Protein AF-A0A5C8PFD8-F1 (afdb_monomer_lite)

pLDDT: mean 81.5, std 16.42, range [37.78, 98.19]

Sequence (177 aa):
MGSKLKPGAFDCYGSALPDEPMFILLARDPDAPTLVDIWADWRELHINRGRRPEGDRAMADEARQCANSMRAWRAANDGTWRRPVSPITEMPIGWRPIDTAPKDGTPIDVWVGGEFPHRVTDVVWRAPTDSEWWTHGGDTIDTPDPTWHDLFGPLGKHEPPTHWMPAPAPPAQTETA

Secondary structure (DSSP, 8-state):
--BTTB--SS-HHHHS-TT-------TTSTTHHHHHHHHHHHHHHHHHTTSS-GGGHHHHHHHHHHHHHHHHHHHHTTTTS-----S-SS--TT-EEGGGS--SS--EEEEE-SSS-EEEEEEEEEPPPHHHHHHS-SSSS-PPPSEEE-SSSBPPTTS-EEEEEEPPPPPP-----

Foldseek 3Di:
DADPVRGDPDHPPVVDDPPDDDDDDALQDPCRLVVLLVVLVVQVVCCVVVNDPPVCNVVSVVSNVVSVVSPVVCVVCPPPVCPPCPVPPCPPQFKAFPVPDDLPFAWKKFWWDDPDIDIAGRKGWDADDPVNQVVPDDDPDPRDDTAIAGPVGGDDPRTDTGIIGHDDDDPDDDPDD

Organism: NCBI:txid2586908

Structure (mmCIF, N/CA/C/O backbone):
data_AF-A0A5C8PFD8-F1
#
_entry.id   AF-A0A5C8PFD8-F1
#
loop_
_atom_site.group_PDB
_atom_site.id
_atom_site.type_symbol
_atom_site.label_atom_id
_atom_site.label_alt_id
_atom_site.label_comp_id
_atom_site.label_asym_id
_atom_site.label_entity_id
_atom_site.label_seq_id
_atom_site.pdbx_PDB_ins_code
_atom_site.Cartn_x
_atom_site.Cartn_y
_atom_site.Cartn_z
_atom_site.occupancy
_atom_site.B_iso_or_equiv
_atom_site.auth_seq_id
_atom_site.auth_comp_id
_atom_site.auth_asym_id
_atom_site.auth_atom_id
_atom_site.pdbx_PDB_model_num
ATOM 1 N N . MET A 1 1 ? -15.042 -14.615 14.147 1.00 58.62 1 MET A N 1
ATOM 2 C CA . MET A 1 1 ? -14.279 -13.620 13.369 1.00 58.62 1 MET A CA 1
ATOM 3 C C . MET A 1 1 ? -15.104 -13.221 12.160 1.00 58.62 1 MET A C 1
ATOM 5 O O . MET A 1 1 ? -15.439 -14.087 11.352 1.00 58.62 1 MET A O 1
ATOM 9 N N . GLY A 1 2 ? -15.507 -11.952 12.110 1.00 63.16 2 GLY A N 1
ATOM 10 C CA . GLY A 1 2 ? -16.293 -11.403 11.013 1.00 63.16 2 GLY A CA 1
ATOM 11 C C . GLY A 1 2 ? -15.520 -11.379 9.696 1.00 63.16 2 GLY A C 1
ATOM 12 O O . GLY A 1 2 ? -14.346 -11.037 9.654 1.00 63.16 2 GLY A O 1
ATOM 13 N N . SER A 1 3 ? -16.180 -11.725 8.601 1.00 70.00 3 SER A N 1
ATOM 14 C CA . SER A 1 3 ? -15.679 -11.529 7.240 1.00 70.00 3 SER A CA 1
ATOM 15 C C . SER A 1 3 ? -16.617 -10.597 6.487 1.00 70.00 3 SER A C 1
ATOM 17 O O . SER A 1 3 ? -17.758 -10.398 6.902 1.00 70.00 3 SER A O 1
ATOM 19 N N . LYS A 1 4 ? -16.194 -10.109 5.318 1.00 66.38 4 LYS A N 1
ATOM 20 C CA . LYS A 1 4 ? -17.067 -9.319 4.436 1.00 66.38 4 LYS A CA 1
ATOM 21 C C . LYS A 1 4 ? -18.417 -10.004 4.148 1.00 66.38 4 LYS A C 1
ATOM 23 O O . LYS A 1 4 ? -19.412 -9.319 3.964 1.00 66.38 4 LYS A O 1
ATOM 28 N N . LEU A 1 5 ? -18.455 -11.340 4.106 1.00 74.12 5 LEU A N 1
ATOM 29 C CA . LEU A 1 5 ? -19.670 -12.121 3.829 1.00 74.12 5 LEU A CA 1
ATOM 30 C C . LEU A 1 5 ? -20.440 -12.538 5.091 1.00 74.12 5 LEU A C 1
ATOM 32 O O . LEU A 1 5 ? -21.563 -13.022 4.989 1.00 74.12 5 LEU A O 1
ATOM 36 N N . LYS A 1 6 ? -19.827 -12.408 6.271 1.00 77.56 6 LYS A N 1
ATOM 37 C CA . LYS A 1 6 ? -20.397 -12.782 7.571 1.00 77.56 6 LYS A CA 1
ATOM 38 C C . LYS A 1 6 ? -19.863 -11.812 8.625 1.00 77.56 6 LYS A C 1
ATOM 40 O O . LYS A 1 6 ? -18.852 -12.155 9.240 1.00 77.56 6 LYS A O 1
ATOM 45 N N . PRO A 1 7 ? -20.444 -10.608 8.775 1.00 79.00 7 PRO A N 1
ATOM 46 C CA . PRO A 1 7 ? -19.977 -9.625 9.749 1.00 79.00 7 PRO A CA 1
ATOM 47 C C . PRO A 1 7 ? -19.892 -10.214 11.163 1.00 79.00 7 PRO A C 1
ATOM 49 O O . PRO A 1 7 ? -20.614 -11.154 11.500 1.00 79.00 7 PRO A O 1
ATOM 52 N N . GLY A 1 8 ? -18.952 -9.700 11.956 1.00 77.81 8 GLY A N 1
ATOM 53 C CA . GLY A 1 8 ? -18.773 -10.091 13.355 1.00 77.81 8 GLY A CA 1
ATOM 54 C C . GLY A 1 8 ? -19.878 -9.531 14.246 1.00 77.81 8 GLY A C 1
ATOM 55 O O . GLY A 1 8 ? -20.786 -8.854 13.766 1.00 77.81 8 GLY A O 1
ATOM 56 N N . ALA A 1 9 ? -19.793 -9.791 15.551 1.00 83.12 9 ALA A N 1
ATOM 57 C CA . ALA A 1 9 ? -20.742 -9.210 16.502 1.00 83.12 9 ALA A CA 1
ATOM 58 C C . ALA A 1 9 ? -20.582 -7.681 16.582 1.00 83.12 9 ALA A C 1
ATOM 60 O O . ALA A 1 9 ? -21.564 -6.960 16.749 1.00 83.12 9 ALA A O 1
ATOM 61 N N . PHE A 1 10 ? -19.351 -7.192 16.412 1.00 83.88 10 PHE A N 1
ATOM 62 C CA . PHE A 1 10 ? -19.031 -5.769 16.351 1.00 83.88 10 PHE A CA 1
ATOM 63 C C . PHE A 1 10 ? -18.877 -5.306 14.894 1.00 83.88 10 PHE A C 1
ATOM 65 O O . PHE A 1 10 ? -17.788 -5.343 14.320 1.00 83.88 10 PHE A O 1
ATOM 72 N N . ASP A 1 11 ? -19.988 -4.885 14.280 1.00 83.62 11 ASP A N 1
ATOM 73 C CA . ASP A 1 11 ? -20.015 -4.365 12.908 1.00 83.62 11 ASP A CA 1
ATOM 74 C C . ASP A 1 11 ? -19.603 -2.883 12.853 1.00 83.62 11 ASP A C 1
ATOM 76 O O . ASP A 1 11 ? -20.418 -1.966 13.003 1.00 83.62 11 ASP A O 1
ATOM 80 N N . CYS A 1 12 ? -18.310 -2.648 12.623 1.00 81.69 12 CYS A N 1
ATOM 81 C CA . CYS A 1 12 ? -17.75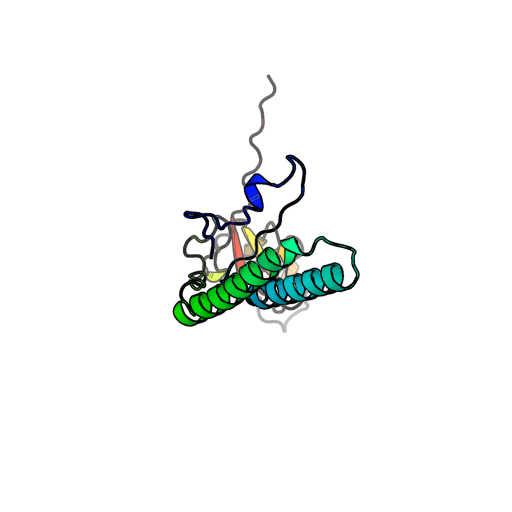4 -1.304 12.463 1.00 81.69 12 CYS A CA 1
ATOM 82 C C . CYS A 1 12 ? -18.317 -0.567 11.240 1.00 81.69 12 CYS A C 1
ATOM 84 O O . CYS A 1 12 ? -18.370 0.657 11.251 1.00 81.69 12 CYS A O 1
ATOM 86 N N . TYR A 1 13 ? -18.723 -1.288 10.190 1.00 81.56 13 TYR A N 1
ATOM 87 C CA . TYR A 1 13 ? -19.212 -0.677 8.954 1.00 81.56 13 TYR A CA 1
ATOM 88 C C . TYR A 1 13 ? -20.615 -0.104 9.142 1.00 81.56 13 TYR A C 1
ATOM 90 O O . TYR A 1 13 ? -20.873 1.026 8.744 1.00 81.56 13 TYR A O 1
ATOM 98 N N . GLY A 1 14 ? -21.506 -0.862 9.786 1.00 84.50 14 GLY A N 1
ATOM 99 C CA . GLY A 1 14 ? -22.854 -0.395 10.115 1.00 84.50 14 GLY A CA 1
ATOM 100 C C . GLY A 1 14 ? -22.892 0.695 11.193 1.00 84.50 14 GLY A C 1
ATOM 101 O O . GLY A 1 14 ? -23.864 1.441 11.266 1.00 84.50 14 GLY A O 1
ATOM 102 N N . SER A 1 15 ? -21.844 0.794 12.019 1.00 86.81 15 SER A N 1
ATOM 103 C CA . SER A 1 15 ? -21.760 1.772 13.115 1.00 86.81 15 SER A CA 1
ATOM 104 C C . SER A 1 15 ? -21.086 3.094 12.725 1.00 86.81 15 SER A C 1
ATOM 106 O O . SER A 1 15 ? -21.136 4.037 13.514 1.00 86.81 15 SER A O 1
ATOM 108 N N . ALA A 1 16 ? -20.434 3.160 11.560 1.00 89.56 16 ALA A N 1
ATOM 109 C CA . ALA A 1 16 ? -19.726 4.353 11.101 1.00 89.56 16 ALA A CA 1
ATOM 110 C C . ALA A 1 16 ? -20.703 5.488 10.759 1.00 89.56 16 ALA A C 1
ATOM 112 O O . ALA A 1 16 ? -21.791 5.253 10.223 1.00 89.56 16 ALA A O 1
ATOM 113 N N . LEU A 1 17 ? -20.308 6.732 11.043 1.00 90.00 17 LEU A N 1
ATOM 114 C CA . LEU A 1 17 ? -21.078 7.896 10.597 1.00 90.00 17 LEU A CA 1
ATOM 115 C C . LEU A 1 17 ? -20.929 8.094 9.074 1.00 90.00 17 LEU A C 1
ATOM 117 O O . LEU A 1 17 ? -19.916 7.687 8.505 1.00 90.00 17 LEU A O 1
ATOM 121 N N . PRO A 1 18 ? -21.904 8.731 8.390 1.00 92.44 18 PRO A N 1
ATOM 122 C CA . PRO A 1 18 ? -21.889 8.863 6.928 1.00 92.44 18 PRO A CA 1
ATOM 123 C C . PRO A 1 18 ? -20.643 9.542 6.337 1.00 92.44 18 PRO A C 1
ATOM 125 O O . PRO A 1 18 ? -20.312 9.304 5.178 1.00 92.44 18 PRO A O 1
ATOM 128 N N . ASP A 1 19 ? -19.979 10.398 7.109 1.00 92.50 19 ASP A N 1
ATOM 129 C CA . ASP A 1 19 ? -18.814 11.198 6.728 1.00 92.50 19 ASP A CA 1
ATOM 130 C C . ASP A 1 19 ? -17.528 10.799 7.473 1.00 92.50 19 ASP A C 1
ATOM 132 O O . ASP A 1 19 ? -16.496 11.460 7.336 1.00 92.50 19 ASP A O 1
ATOM 136 N N . GLU A 1 20 ? -17.560 9.713 8.248 1.00 92.56 20 GLU A N 1
ATOM 137 C CA . GLU A 1 20 ? -16.395 9.242 8.988 1.00 92.56 20 GLU A CA 1
ATOM 138 C C . GLU A 1 20 ? -15.349 8.642 8.028 1.00 92.56 20 GLU A C 1
ATOM 140 O O . GLU A 1 20 ? -15.654 7.713 7.272 1.00 92.56 20 GLU A O 1
ATOM 145 N N . PRO A 1 21 ? -14.094 9.133 8.023 1.00 91.38 21 PRO A N 1
ATOM 146 C CA . PRO A 1 21 ? -13.051 8.558 7.188 1.00 91.38 21 PRO A CA 1
ATOM 147 C C . PRO A 1 21 ? -12.686 7.155 7.683 1.00 91.38 21 PRO A C 1
ATOM 149 O O . PRO A 1 21 ? -12.334 6.958 8.845 1.00 91.38 21 PRO A O 1
ATOM 152 N N . MET A 1 22 ? -12.710 6.177 6.777 1.00 91.69 22 MET A N 1
ATOM 153 C CA . MET A 1 22 ? -12.428 4.776 7.094 1.00 91.69 22 MET A CA 1
ATOM 154 C C . MET A 1 22 ? -11.172 4.267 6.384 1.00 91.69 22 MET A C 1
ATOM 156 O O . MET A 1 22 ? -10.917 4.583 5.222 1.00 91.69 22 MET A O 1
ATOM 160 N N . PHE A 1 23 ? -10.423 3.402 7.068 1.00 89.88 23 PHE A N 1
ATOM 161 C CA . PHE A 1 23 ? -9.317 2.637 6.496 1.00 89.88 23 PHE A CA 1
ATOM 162 C C . PHE A 1 23 ? -9.482 1.155 6.843 1.00 89.88 23 PHE A C 1
ATOM 164 O O . PHE A 1 23 ? -9.802 0.814 7.981 1.00 89.88 23 PHE A O 1
ATOM 171 N N . ILE A 1 24 ? -9.277 0.269 5.866 1.00 90.69 24 ILE A N 1
ATOM 172 C CA . ILE A 1 24 ? -9.479 -1.175 6.032 1.00 90.69 24 ILE A CA 1
ATOM 173 C C . ILE A 1 24 ? -8.128 -1.876 6.010 1.00 90.69 24 ILE A C 1
ATOM 175 O O . ILE A 1 24 ? -7.405 -1.807 5.019 1.00 90.69 24 ILE A O 1
ATOM 179 N N . LEU A 1 25 ? -7.838 -2.610 7.080 1.00 92.62 25 LEU A N 1
ATOM 180 C CA . LEU A 1 25 ? -6.685 -3.496 7.179 1.00 92.62 25 LEU A CA 1
ATOM 181 C C . LEU A 1 25 ? -7.065 -4.911 6.738 1.00 92.62 25 LEU A C 1
ATOM 183 O O . LEU A 1 25 ? -8.066 -5.466 7.194 1.00 92.62 25 LEU A O 1
ATOM 187 N N . LEU A 1 26 ? -6.260 -5.516 5.867 1.00 92.44 26 LEU A N 1
ATOM 188 C CA . LEU A 1 26 ? -6.484 -6.867 5.358 1.00 92.44 26 LEU A CA 1
ATOM 189 C C . LEU A 1 26 ? -5.384 -7.816 5.839 1.00 92.44 26 LEU A C 1
ATOM 191 O O . LEU A 1 26 ? -4.240 -7.424 6.028 1.00 92.44 26 LEU A O 1
ATOM 195 N N . ALA A 1 27 ? -5.696 -9.110 5.969 1.00 93.62 27 ALA A N 1
ATOM 196 C CA . ALA A 1 27 ? -4.738 -10.127 6.435 1.00 93.62 27 ALA A CA 1
ATOM 197 C C . ALA A 1 27 ? -3.470 -10.252 5.561 1.00 93.62 27 ALA A C 1
ATOM 199 O O . ALA A 1 27 ? -2.439 -10.753 6.008 1.00 93.62 27 ALA A O 1
ATOM 200 N N . ARG A 1 28 ? -3.541 -9.799 4.304 1.00 90.62 28 ARG A N 1
ATOM 201 C CA . ARG A 1 28 ? -2.401 -9.753 3.377 1.00 90.62 28 ARG A CA 1
ATOM 202 C C . ARG A 1 28 ? -1.379 -8.667 3.734 1.00 90.62 28 ARG A C 1
ATOM 204 O O . ARG A 1 28 ? -0.192 -8.828 3.419 1.00 90.62 28 ARG A O 1
ATOM 211 N N . ASP A 1 29 ? -1.814 -7.605 4.406 1.00 92.00 29 ASP A N 1
ATOM 212 C CA . ASP A 1 29 ? -0.962 -6.489 4.804 1.00 92.00 29 ASP A CA 1
ATOM 213 C C . ASP A 1 29 ? -0.064 -6.947 5.972 1.00 92.00 29 ASP A C 1
ATOM 215 O O . ASP A 1 29 ? -0.585 -7.454 6.967 1.00 92.00 29 ASP A O 1
ATOM 219 N N . PRO A 1 30 ? 1.278 -6.842 5.865 1.00 90.56 30 PRO A N 1
ATOM 220 C CA . PRO A 1 30 ? 2.192 -7.404 6.865 1.00 90.56 30 PRO A CA 1
ATOM 221 C C . PRO A 1 30 ? 1.954 -6.888 8.286 1.00 90.56 30 PRO A C 1
ATOM 223 O O . PRO A 1 30 ? 1.993 -7.668 9.235 1.00 90.56 30 PRO A O 1
ATOM 226 N N . ASP A 1 31 ? 1.677 -5.591 8.410 1.00 95.31 31 ASP A N 1
ATOM 227 C CA . ASP A 1 31 ? 1.594 -4.907 9.702 1.00 95.31 31 ASP A CA 1
ATOM 228 C C . ASP A 1 31 ? 0.194 -4.960 10.317 1.00 95.31 31 ASP A C 1
ATOM 230 O O . ASP A 1 31 ? 0.022 -4.706 11.509 1.00 95.31 31 ASP A O 1
ATOM 234 N N . ALA A 1 32 ? -0.817 -5.329 9.530 1.00 96.00 32 ALA A N 1
ATOM 235 C CA . ALA A 1 32 ? -2.207 -5.321 9.954 1.00 96.00 32 ALA A CA 1
ATOM 236 C C . ALA A 1 32 ? -2.500 -6.113 11.244 1.00 96.00 32 ALA A C 1
ATOM 238 O O . ALA A 1 32 ? -3.104 -5.524 12.141 1.00 96.00 32 ALA A O 1
ATOM 239 N N . PRO A 1 33 ? -2.082 -7.387 11.419 1.00 96.69 33 PRO A N 1
ATOM 240 C CA . PRO A 1 33 ? -2.363 -8.107 12.665 1.00 96.69 33 PRO A CA 1
ATOM 241 C C . PRO A 1 33 ? -1.727 -7.436 13.891 1.00 96.69 33 PRO A C 1
ATOM 243 O O . PRO A 1 33 ? -2.336 -7.403 14.955 1.00 96.69 33 PRO A O 1
ATOM 246 N N . THR A 1 34 ? -0.531 -6.859 13.745 1.00 97.69 34 THR A N 1
ATOM 247 C CA . THR A 1 34 ? 0.148 -6.138 14.831 1.00 97.69 34 THR A CA 1
ATOM 248 C C . THR A 1 34 ? -0.577 -4.840 15.181 1.00 97.69 34 THR A C 1
ATOM 250 O O . THR A 1 34 ? -0.767 -4.546 16.357 1.00 97.69 34 THR A O 1
ATOM 253 N N . LEU A 1 35 ? -1.032 -4.078 14.180 1.00 97.94 35 LEU A N 1
ATOM 254 C CA . LEU A 1 35 ? -1.815 -2.859 14.403 1.00 97.94 35 LEU A CA 1
ATOM 255 C C . LEU A 1 35 ? -3.142 -3.148 15.120 1.00 97.94 35 LEU A C 1
ATOM 257 O O . LEU A 1 35 ? -3.547 -2.377 15.989 1.00 97.94 35 LEU A O 1
ATOM 261 N N . VAL A 1 36 ? -3.794 -4.269 14.794 1.00 97.06 36 VAL A N 1
ATOM 262 C CA . VAL A 1 36 ? -5.024 -4.714 15.469 1.00 97.06 36 VAL A CA 1
ATOM 263 C C . VAL A 1 36 ? -4.758 -5.092 16.932 1.00 97.06 36 VAL A C 1
ATOM 265 O O . VAL A 1 36 ? -5.530 -4.691 17.802 1.00 97.06 36 VAL A O 1
ATOM 268 N N . ASP A 1 37 ? -3.658 -5.791 17.228 1.00 97.81 37 ASP A N 1
ATOM 269 C CA . ASP A 1 37 ? -3.279 -6.104 18.615 1.00 97.81 37 ASP A CA 1
ATOM 270 C C . ASP A 1 37 ? -2.970 -4.840 19.424 1.00 97.81 37 ASP A C 1
ATOM 272 O O . ASP A 1 37 ? -3.487 -4.676 20.528 1.00 97.81 37 ASP A O 1
ATOM 276 N N . ILE A 1 38 ? -2.208 -3.903 18.850 1.00 98.19 38 ILE A N 1
ATOM 277 C CA . ILE A 1 38 ? -1.916 -2.612 19.487 1.00 98.19 38 ILE A CA 1
ATOM 278 C C . ILE A 1 38 ? -3.219 -1.864 19.795 1.00 98.19 38 ILE A C 1
ATOM 280 O O . ILE A 1 38 ? -3.381 -1.315 20.885 1.00 98.19 38 ILE A O 1
ATOM 284 N N . TRP A 1 39 ? -4.174 -1.847 18.861 1.00 97.31 39 TRP A N 1
ATOM 285 C CA . TRP A 1 39 ? -5.484 -1.239 19.097 1.00 97.31 39 TRP A CA 1
ATOM 286 C C . TRP A 1 39 ? -6.229 -1.899 20.267 1.00 97.31 39 TRP A C 1
ATOM 288 O O . TRP A 1 39 ? -6.799 -1.187 21.099 1.00 97.31 39 TRP A O 1
ATOM 298 N N . ALA A 1 40 ? -6.200 -3.233 20.366 1.00 97.56 40 ALA A N 1
ATOM 299 C CA . ALA A 1 40 ? -6.830 -3.971 21.460 1.00 97.56 40 ALA A CA 1
ATOM 300 C C . ALA A 1 40 ? -6.179 -3.639 22.815 1.00 97.56 40 ALA A C 1
ATOM 302 O O . ALA A 1 40 ? -6.893 -3.337 23.774 1.00 97.56 40 ALA A O 1
ATOM 303 N N . ASP A 1 41 ? -4.844 -3.578 22.870 1.00 98.00 41 ASP A N 1
ATOM 304 C CA . ASP A 1 41 ? -4.092 -3.188 24.070 1.00 98.00 41 ASP A CA 1
ATOM 305 C C . ASP A 1 41 ? -4.479 -1.774 24.542 1.00 98.00 41 ASP A C 1
ATOM 307 O O . ASP A 1 41 ? -4.751 -1.541 25.725 1.00 98.00 41 ASP A O 1
ATOM 311 N N . TRP A 1 42 ? -4.575 -0.811 23.615 1.00 97.94 42 TRP A N 1
ATOM 312 C CA . TRP A 1 42 ? -5.023 0.548 23.937 1.00 97.94 42 TRP A CA 1
ATOM 313 C C . TRP A 1 42 ? -6.478 0.584 24.410 1.00 97.94 42 TRP A C 1
ATOM 315 O O . TRP A 1 42 ? -6.804 1.337 25.335 1.00 97.94 42 TRP A O 1
ATOM 325 N N . ARG A 1 43 ? -7.361 -0.227 23.814 1.00 96.81 43 ARG A N 1
ATOM 326 C CA . ARG A 1 43 ? -8.767 -0.336 24.231 1.00 96.81 43 ARG A CA 1
ATOM 327 C C . ARG A 1 43 ? -8.861 -0.815 25.678 1.00 96.81 43 ARG A C 1
ATOM 329 O O . ARG A 1 43 ? -9.506 -0.149 26.486 1.00 96.81 43 ARG A O 1
ATOM 336 N N . GLU A 1 44 ? -8.176 -1.904 26.017 1.00 97.69 44 GLU A N 1
ATOM 337 C CA . GLU A 1 44 ? -8.129 -2.462 27.373 1.00 97.69 44 GLU A CA 1
ATOM 338 C C . GLU A 1 44 ? -7.540 -1.467 28.379 1.00 97.69 44 GLU A C 1
ATOM 340 O O . GLU A 1 44 ? -8.099 -1.271 29.459 1.00 97.69 44 GLU A O 1
ATOM 345 N N . LEU A 1 45 ? -6.464 -0.761 28.013 1.00 97.88 45 LEU A N 1
ATOM 346 C CA . LEU A 1 45 ? -5.892 0.290 28.853 1.00 97.88 45 LEU A CA 1
ATOM 347 C C . LEU A 1 45 ? -6.902 1.412 29.135 1.00 97.88 45 LEU A C 1
ATOM 349 O O . LEU A 1 45 ? -6.967 1.926 30.253 1.00 97.88 45 LEU A O 1
ATOM 353 N N . HIS A 1 46 ? -7.692 1.812 28.137 1.00 97.69 46 HIS A N 1
ATOM 354 C CA . HIS A 1 46 ? -8.737 2.817 28.316 1.00 97.69 46 HIS A CA 1
ATOM 355 C C . HIS A 1 46 ? -9.883 2.330 29.206 1.00 97.69 46 HIS A C 1
ATOM 357 O O . HIS A 1 46 ? -10.372 3.126 30.009 1.00 97.69 46 HIS A O 1
ATOM 363 N N . ILE A 1 47 ? -10.263 1.053 29.117 1.00 97.38 47 ILE A N 1
ATOM 364 C CA . ILE A 1 47 ? -11.240 0.427 30.021 1.00 97.38 47 ILE A CA 1
ATOM 365 C C . ILE A 1 47 ? -10.706 0.446 31.458 1.00 97.38 47 ILE A C 1
ATOM 367 O O . ILE A 1 47 ? -11.346 0.999 32.348 1.00 97.38 47 ILE A O 1
ATOM 371 N N . ASN A 1 48 ? -9.478 -0.035 31.676 1.00 96.69 48 ASN A N 1
ATOM 372 C CA . ASN A 1 48 ? -8.853 -0.095 33.003 1.00 96.69 48 ASN A CA 1
ATOM 373 C C . ASN A 1 48 ? -8.663 1.296 33.643 1.00 96.69 48 ASN A C 1
ATOM 375 O O . ASN A 1 48 ? -8.588 1.422 34.862 1.00 96.69 48 ASN A O 1
ATOM 379 N N . ARG A 1 49 ? -8.593 2.357 32.827 1.00 97.62 49 ARG A N 1
ATOM 380 C CA . ARG A 1 49 ? -8.536 3.763 33.268 1.00 97.62 49 ARG A CA 1
ATOM 381 C C . ARG A 1 49 ? -9.913 4.420 33.430 1.00 97.62 49 ARG A C 1
ATOM 383 O O . ARG A 1 49 ? -9.966 5.630 33.641 1.00 97.62 49 ARG A O 1
ATOM 390 N N . GLY A 1 50 ? -11.008 3.678 33.267 1.00 97.12 50 GLY A N 1
ATOM 391 C CA . GLY A 1 50 ? -12.377 4.193 33.363 1.00 97.12 50 GLY A CA 1
ATOM 392 C C . GLY A 1 50 ? -12.777 5.154 32.237 1.00 97.12 50 GLY A C 1
ATOM 393 O O . GLY A 1 50 ? -13.725 5.915 32.392 1.00 97.12 50 GLY A O 1
ATOM 394 N N . ARG A 1 51 ? -12.055 5.163 31.106 1.00 97.50 51 ARG A N 1
ATOM 395 C CA . ARG A 1 51 ? -12.360 6.018 29.939 1.00 97.50 51 ARG A CA 1
ATOM 396 C C . ARG A 1 51 ? -13.298 5.351 28.934 1.00 97.50 51 ARG A C 1
ATOM 398 O O . ARG A 1 51 ? -13.724 5.996 27.981 1.00 97.50 51 ARG A O 1
ATOM 405 N N . ARG A 1 52 ? -13.565 4.058 29.112 1.00 95.62 52 ARG A N 1
ATOM 406 C CA . ARG A 1 52 ? -14.459 3.236 28.292 1.00 95.62 52 ARG A CA 1
ATOM 407 C C . ARG A 1 52 ? -15.209 2.243 29.187 1.00 95.62 52 ARG A C 1
ATOM 409 O O . ARG A 1 52 ? -14.678 1.889 30.241 1.00 95.62 52 ARG A O 1
ATOM 416 N N . PRO A 1 53 ? -16.422 1.816 28.802 1.00 96.44 53 PRO A N 1
ATOM 417 C CA . PRO A 1 53 ? -17.208 0.868 29.583 1.00 96.44 53 PRO A CA 1
ATOM 418 C C . PRO A 1 53 ? -16.583 -0.532 29.567 1.00 96.44 53 PRO A C 1
ATOM 420 O O . PRO A 1 53 ? -15.964 -0.933 28.586 1.00 96.44 53 PRO A O 1
ATOM 423 N N . GLU A 1 54 ? -16.818 -1.312 30.623 1.00 94.56 54 GLU A N 1
ATOM 424 C CA . GLU A 1 54 ? -16.319 -2.693 30.739 1.00 94.56 54 GLU A CA 1
ATOM 425 C C . GLU A 1 54 ? -16.840 -3.609 29.615 1.00 94.56 54 GLU A C 1
ATOM 427 O O . GLU A 1 54 ? -16.138 -4.513 29.169 1.00 94.56 54 GLU A O 1
ATOM 432 N N . GLY A 1 55 ? -18.038 -3.327 29.088 1.00 90.81 55 GLY A N 1
ATOM 433 C CA . GLY A 1 55 ? -18.620 -4.055 27.954 1.00 90.81 55 GLY A CA 1
ATOM 434 C C . GLY A 1 55 ? -17.787 -3.994 26.666 1.00 90.81 55 GLY A C 1
ATOM 435 O O . GLY A 1 55 ? -17.905 -4.884 25.827 1.00 90.81 55 GLY A O 1
ATOM 436 N N . ASP A 1 56 ? -16.889 -3.012 26.528 1.00 92.31 56 ASP A N 1
ATOM 437 C CA . ASP A 1 56 ? -15.971 -2.915 25.387 1.00 92.31 56 ASP A CA 1
ATOM 438 C C . ASP A 1 56 ? -14.878 -3.997 25.407 1.00 92.31 56 ASP A C 1
ATOM 440 O O . ASP A 1 56 ? -14.186 -4.176 24.403 1.00 92.31 56 ASP A O 1
ATOM 444 N N . ARG A 1 57 ? -14.695 -4.730 26.516 1.00 94.69 57 ARG A N 1
ATOM 445 C CA . ARG A 1 57 ? -13.658 -5.770 26.619 1.00 94.69 57 ARG A CA 1
ATOM 446 C C . ARG A 1 57 ? -13.865 -6.880 25.588 1.00 94.69 57 ARG A C 1
ATOM 448 O O . ARG A 1 57 ? -12.909 -7.295 24.943 1.00 94.69 57 ARG A O 1
ATOM 455 N N . ALA A 1 58 ? -15.120 -7.241 25.321 1.00 94.81 58 ALA A N 1
ATOM 456 C CA . ALA A 1 58 ? -15.461 -8.203 24.276 1.00 94.81 58 ALA A CA 1
ATOM 457 C C . ALA A 1 58 ? -15.033 -7.737 22.867 1.00 94.81 58 ALA A C 1
ATOM 459 O O . ALA A 1 58 ? -14.699 -8.571 22.026 1.00 94.81 58 ALA A O 1
ATOM 460 N N . MET A 1 59 ? -14.985 -6.421 22.605 1.00 94.00 59 MET A N 1
ATOM 461 C CA . MET A 1 59 ? -14.479 -5.884 21.333 1.00 94.00 59 MET A CA 1
ATOM 462 C C . MET A 1 59 ? -12.968 -6.082 21.199 1.00 94.00 59 MET A C 1
ATOM 464 O O . MET A 1 59 ? -12.486 -6.408 20.115 1.00 94.00 59 MET A O 1
ATOM 468 N N . ALA A 1 60 ? -12.220 -5.891 22.291 1.00 95.56 60 ALA A N 1
ATOM 469 C CA . ALA A 1 60 ? -10.784 -6.161 22.317 1.00 95.56 60 ALA A CA 1
ATOM 470 C C . ALA A 1 60 ? -10.508 -7.659 22.101 1.00 95.56 60 ALA A C 1
ATOM 472 O O . ALA A 1 60 ? -9.662 -8.011 21.279 1.00 95.56 60 ALA A O 1
ATOM 473 N N . ASP A 1 61 ? -11.290 -8.535 22.738 1.00 95.50 61 ASP A N 1
ATOM 474 C CA . ASP A 1 61 ? -11.187 -9.985 22.551 1.00 95.50 61 ASP A CA 1
ATOM 475 C C . ASP A 1 61 ? -11.480 -10.408 21.100 1.00 95.50 61 ASP A C 1
ATOM 4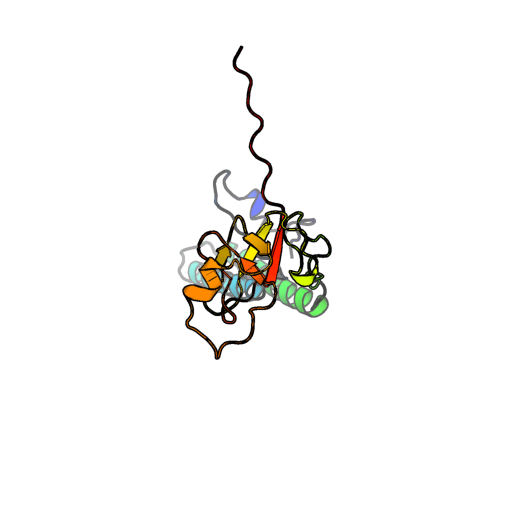77 O O . ASP A 1 61 ? -10.725 -11.195 20.518 1.00 95.50 61 ASP A O 1
ATOM 481 N N . GLU A 1 62 ? -12.537 -9.870 20.474 1.00 94.25 62 GLU A N 1
ATOM 482 C CA . GLU A 1 62 ? -12.828 -10.144 19.059 1.00 94.25 62 GLU A CA 1
ATOM 483 C C . GLU A 1 62 ? -11.711 -9.616 18.141 1.00 94.25 62 GLU A C 1
ATOM 485 O O . GLU A 1 62 ? -11.317 -10.306 17.196 1.00 94.25 62 GLU A O 1
ATOM 490 N N . ALA A 1 63 ? -11.136 -8.444 18.434 1.00 95.06 63 ALA A N 1
ATOM 491 C CA . ALA A 1 63 ? -10.009 -7.901 17.678 1.00 95.06 63 ALA A CA 1
ATOM 492 C C . ALA A 1 63 ? -8.763 -8.798 17.768 1.00 95.06 63 ALA A C 1
ATOM 494 O O . ALA A 1 63 ? -8.152 -9.093 16.739 1.00 95.06 63 ALA A O 1
ATOM 495 N N . ARG A 1 64 ? -8.430 -9.334 18.950 1.00 97.00 64 ARG A N 1
ATOM 496 C CA . ARG A 1 64 ? -7.327 -10.303 19.109 1.00 97.00 64 ARG A CA 1
ATOM 497 C C . ARG A 1 64 ? -7.585 -11.595 18.330 1.00 97.00 64 ARG A C 1
ATOM 499 O O . ARG A 1 64 ? -6.693 -12.124 17.662 1.00 97.00 64 ARG A O 1
ATOM 506 N N . GLN A 1 65 ? -8.822 -12.098 18.349 1.00 96.00 65 GLN A N 1
ATOM 507 C CA . GLN A 1 65 ? -9.211 -13.247 17.520 1.00 96.00 65 GLN A CA 1
ATOM 508 C C . GLN A 1 65 ? -9.076 -12.937 16.022 1.00 96.00 65 GLN A C 1
ATOM 510 O O . GLN A 1 65 ? -8.654 -13.804 15.249 1.00 96.00 65 GLN A O 1
ATOM 515 N N . CYS A 1 66 ? -9.396 -11.707 15.612 1.00 94.88 66 CYS A N 1
ATOM 516 C CA . CYS A 1 66 ? -9.182 -11.224 14.255 1.00 94.88 66 CYS A CA 1
ATOM 517 C C . CYS A 1 66 ? -7.693 -11.230 13.894 1.00 94.88 66 CYS A C 1
ATOM 519 O O . CYS A 1 66 ? -7.326 -11.905 12.935 1.00 94.88 66 CYS A O 1
ATOM 521 N N . ALA A 1 67 ? -6.824 -10.611 14.697 1.00 96.44 67 ALA A N 1
ATOM 522 C CA . ALA A 1 67 ? -5.377 -10.589 14.468 1.00 96.44 67 ALA A CA 1
ATOM 523 C C . ALA A 1 67 ? -4.777 -12.003 14.343 1.00 96.44 67 ALA A C 1
ATOM 525 O O . ALA A 1 67 ? -4.018 -12.287 13.413 1.00 96.44 67 ALA A O 1
ATOM 526 N N . ASN A 1 68 ? -5.176 -12.933 15.216 1.00 96.94 68 ASN A N 1
ATOM 527 C CA . ASN A 1 68 ? -4.758 -14.336 15.132 1.00 96.94 68 ASN A CA 1
ATOM 528 C C . ASN A 1 68 ? -5.231 -15.010 13.843 1.00 96.94 68 ASN A C 1
ATOM 530 O O . ASN A 1 68 ? -4.469 -15.722 13.187 1.00 96.94 68 ASN A O 1
ATOM 534 N N . SER A 1 69 ? -6.470 -14.744 13.439 1.00 95.38 69 SER A N 1
ATOM 535 C CA . SER A 1 69 ? -7.008 -15.279 12.194 1.00 95.38 69 SER A CA 1
ATOM 536 C C . SER A 1 69 ? -6.337 -14.664 10.961 1.00 95.38 69 SER A C 1
ATOM 538 O O . SER A 1 69 ? -6.124 -15.367 9.977 1.00 95.38 69 SER A O 1
ATOM 540 N N . MET A 1 70 ? -5.946 -13.386 11.012 1.00 95.31 70 MET A N 1
ATOM 541 C CA . MET A 1 70 ? -5.166 -12.727 9.960 1.00 95.31 70 MET A CA 1
ATOM 542 C C . MET A 1 70 ? -3.803 -13.396 9.799 1.00 95.31 70 MET A C 1
ATOM 544 O O . MET A 1 70 ? -3.419 -13.724 8.679 1.00 95.31 70 MET A O 1
ATOM 548 N N . ARG A 1 71 ? -3.101 -13.672 10.907 1.00 94.88 71 ARG A N 1
ATOM 549 C CA . ARG A 1 71 ? -1.828 -14.415 10.894 1.00 94.88 71 ARG A CA 1
ATOM 550 C C . ARG A 1 71 ? -1.994 -15.818 10.319 1.00 94.88 71 ARG A C 1
ATOM 552 O O . ARG A 1 71 ? -1.221 -16.205 9.448 1.00 94.88 71 ARG A O 1
ATOM 559 N N . ALA A 1 72 ? -3.012 -16.554 10.766 1.00 94.94 72 ALA A N 1
ATOM 560 C CA . ALA A 1 72 ? -3.292 -17.906 10.287 1.00 94.94 72 ALA A CA 1
ATOM 561 C C . ALA A 1 72 ? -3.621 -17.923 8.788 1.00 94.94 72 ALA A C 1
ATOM 563 O O . ALA A 1 72 ? -3.065 -18.723 8.038 1.00 94.94 72 ALA A O 1
ATOM 564 N N . TRP A 1 73 ? -4.472 -16.998 8.334 1.00 93.75 73 TRP A N 1
ATOM 565 C CA . TRP A 1 73 ? -4.788 -16.846 6.918 1.00 93.75 73 TRP A CA 1
ATOM 566 C C . TRP A 1 73 ? -3.531 -16.524 6.113 1.00 93.75 73 TRP A C 1
ATOM 568 O O . TRP A 1 73 ? -3.277 -17.165 5.100 1.00 93.75 73 TRP A O 1
ATOM 578 N N . ARG A 1 74 ? -2.706 -15.585 6.584 1.00 91.62 74 ARG A N 1
ATOM 579 C CA . ARG A 1 74 ? -1.469 -15.189 5.909 1.00 91.62 74 ARG A CA 1
ATOM 580 C C . ARG A 1 74 ? -0.492 -16.354 5.772 1.00 91.62 74 ARG A C 1
ATOM 582 O O . ARG A 1 74 ? 0.003 -16.588 4.680 1.00 91.62 74 ARG A O 1
ATOM 589 N N . ALA A 1 75 ? -0.275 -17.116 6.842 1.00 89.88 75 ALA A N 1
ATOM 590 C CA . ALA A 1 75 ? 0.571 -18.308 6.812 1.00 89.88 75 ALA A CA 1
ATOM 591 C C . ALA A 1 75 ? 0.048 -19.368 5.825 1.00 89.88 75 ALA A C 1
ATOM 593 O O . ALA A 1 75 ? 0.829 -19.980 5.106 1.00 89.88 75 ALA A O 1
ATOM 594 N N . ALA A 1 76 ? -1.274 -19.552 5.747 1.00 91.94 76 ALA A N 1
ATOM 595 C CA . ALA A 1 76 ? -1.901 -20.510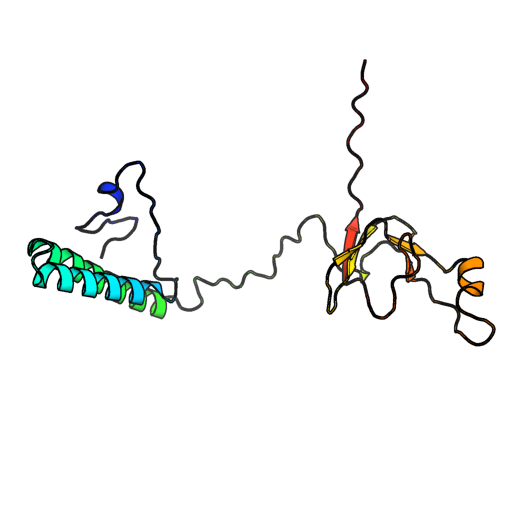 4.836 1.00 91.94 76 ALA A CA 1
ATOM 596 C C . ALA A 1 76 ? -1.958 -20.046 3.368 1.00 91.94 76 ALA A C 1
ATOM 598 O O . ALA A 1 76 ? -2.241 -20.852 2.487 1.00 91.94 76 ALA A O 1
ATOM 599 N N . ASN A 1 77 ? -1.735 -18.757 3.100 1.00 89.31 77 ASN A N 1
ATOM 600 C CA . ASN A 1 77 ? -1.892 -18.160 1.772 1.00 89.31 77 ASN A CA 1
ATOM 601 C C . ASN A 1 77 ? -0.590 -17.526 1.257 1.00 89.31 77 ASN A C 1
ATOM 603 O O . ASN A 1 77 ? -0.641 -16.774 0.282 1.00 89.31 77 ASN A O 1
ATOM 607 N N . ASP A 1 78 ? 0.555 -17.773 1.899 1.00 79.12 78 ASP A N 1
ATOM 608 C CA . ASP A 1 78 ? 1.804 -17.089 1.561 1.00 79.12 78 ASP A CA 1
ATOM 609 C C . ASP A 1 78 ? 2.163 -17.257 0.076 1.00 79.12 78 ASP A C 1
ATOM 611 O O . ASP A 1 78 ? 1.993 -18.324 -0.514 1.00 79.12 78 ASP A O 1
ATOM 615 N N . GLY A 1 79 ? 2.552 -16.159 -0.571 1.00 71.25 79 GLY A N 1
ATOM 616 C CA . GLY A 1 79 ? 2.802 -16.113 -2.017 1.00 71.25 79 GLY A CA 1
ATOM 617 C C . GLY A 1 79 ? 1.570 -16.162 -2.941 1.00 71.25 79 GLY A C 1
ATOM 618 O O . GLY A 1 79 ? 1.715 -15.898 -4.130 1.00 71.25 79 GLY A O 1
ATOM 619 N N . THR A 1 80 ? 0.348 -16.422 -2.458 1.00 72.44 80 THR A N 1
ATOM 620 C CA . THR A 1 80 ? -0.848 -16.481 -3.337 1.00 72.44 80 THR A CA 1
ATOM 621 C C . THR A 1 80 ? -1.444 -15.108 -3.656 1.00 72.44 80 THR A C 1
ATOM 623 O O . THR A 1 80 ? -1.954 -14.887 -4.754 1.00 72.44 80 THR A O 1
ATOM 626 N N . TRP A 1 81 ? -1.378 -14.157 -2.717 1.00 66.44 81 TRP A N 1
ATOM 627 C CA . TRP A 1 81 ? -1.982 -12.826 -2.889 1.00 66.44 81 TRP A CA 1
ATOM 628 C C . TRP A 1 81 ? -1.049 -11.832 -3.579 1.00 66.44 81 TRP A C 1
ATOM 630 O O . TRP A 1 81 ? -1.510 -10.855 -4.168 1.00 66.44 81 TRP A O 1
ATOM 640 N N . ARG A 1 82 ? 0.263 -12.084 -3.521 1.00 58.19 82 ARG A N 1
ATOM 641 C CA . ARG A 1 82 ? 1.218 -11.511 -4.459 1.00 58.19 82 ARG A CA 1
ATOM 642 C C . ARG A 1 82 ? 1.289 -12.481 -5.624 1.00 58.19 82 ARG A C 1
ATOM 644 O O . ARG A 1 82 ? 2.258 -13.221 -5.747 1.00 58.19 82 ARG A O 1
ATOM 651 N N . ARG A 1 83 ? 0.308 -12.428 -6.536 1.00 52.44 83 ARG A N 1
ATOM 652 C CA . ARG A 1 83 ? 0.713 -12.687 -7.921 1.00 52.44 83 ARG A CA 1
ATOM 653 C C . ARG A 1 83 ? 1.916 -11.764 -8.123 1.00 52.44 83 ARG A C 1
ATOM 655 O O . ARG A 1 83 ? 1.767 -10.573 -7.815 1.00 52.44 83 ARG A O 1
ATOM 662 N N . PRO A 1 84 ? 3.096 -12.256 -8.551 1.00 48.69 84 PRO A N 1
ATOM 663 C CA . PRO A 1 84 ? 4.026 -11.330 -9.160 1.00 48.69 84 PRO A CA 1
ATOM 664 C C . PRO A 1 84 ? 3.162 -10.537 -10.126 1.00 48.69 84 PRO A C 1
ATOM 666 O O . PRO A 1 84 ? 2.311 -11.122 -10.813 1.00 48.69 84 PRO A O 1
ATOM 669 N N . VAL A 1 85 ? 3.281 -9.213 -10.097 1.00 47.41 85 VAL A N 1
ATOM 670 C CA . VAL A 1 85 ? 2.872 -8.459 -11.269 1.00 47.41 85 VAL A CA 1
ATOM 671 C C . VAL A 1 85 ? 3.618 -9.194 -12.372 1.00 47.41 85 VAL A C 1
ATOM 673 O O . VAL A 1 85 ? 4.848 -9.165 -12.400 1.00 47.41 85 VAL A O 1
ATOM 676 N N . SER A 1 86 ? 2.905 -10.026 -13.144 1.00 44.22 86 SER A N 1
ATOM 677 C CA . SER A 1 86 ? 3.471 -10.5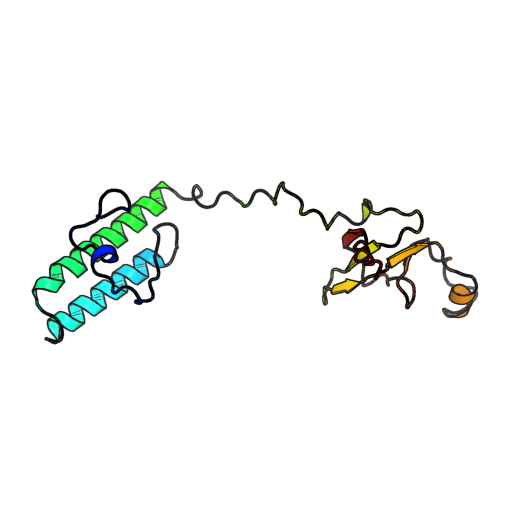66 -14.368 1.00 44.22 86 SER A CA 1
ATOM 678 C C . SER A 1 86 ? 3.978 -9.310 -15.045 1.00 44.22 86 SER A C 1
ATOM 680 O O . SER A 1 86 ? 3.183 -8.361 -15.070 1.00 44.22 86 SER A O 1
ATOM 682 N N . PRO A 1 87 ? 5.273 -9.221 -15.409 1.00 43.66 87 PRO A N 1
ATOM 683 C CA . PRO A 1 87 ? 5.822 -7.998 -15.983 1.00 43.66 87 PRO A CA 1
ATOM 684 C C . PRO A 1 87 ? 4.804 -7.559 -17.011 1.00 43.66 87 PRO A C 1
ATOM 686 O O . PRO A 1 87 ? 4.464 -8.378 -17.866 1.00 43.66 87 PRO A O 1
ATOM 689 N N . ILE A 1 88 ? 4.179 -6.406 -16.743 1.00 43.38 88 ILE A N 1
ATOM 690 C CA . ILE A 1 88 ? 2.836 -6.059 -17.207 1.00 43.38 88 ILE A CA 1
ATOM 691 C C . ILE A 1 88 ? 2.723 -6.531 -18.652 1.00 43.38 88 ILE A C 1
ATOM 693 O O . ILE A 1 88 ? 3.314 -5.937 -19.546 1.00 43.38 88 ILE A O 1
ATOM 697 N N . THR A 1 89 ? 2.042 -7.658 -18.886 1.00 44.97 89 THR A N 1
ATOM 698 C CA . THR A 1 89 ? 1.867 -8.216 -20.240 1.00 44.97 89 THR A CA 1
ATOM 699 C C . THR A 1 89 ? 0.666 -7.536 -20.895 1.00 44.97 89 THR A C 1
ATOM 701 O O . THR A 1 89 ? -0.157 -8.145 -21.559 1.00 44.97 89 THR A O 1
ATOM 704 N N . GLU A 1 90 ? 0.582 -6.238 -20.645 1.00 43.69 90 GLU A N 1
ATOM 705 C 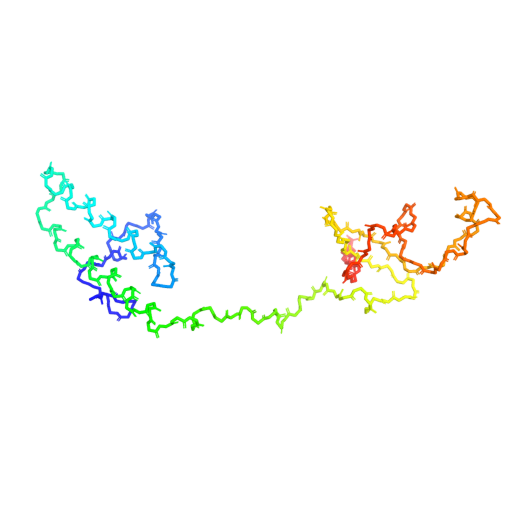CA . GLU A 1 90 ? -0.168 -5.222 -21.351 1.00 43.69 90 GLU A CA 1
ATOM 706 C C . GLU A 1 90 ? 0.832 -4.071 -21.453 1.00 43.69 90 GLU A C 1
ATOM 708 O O . GLU A 1 90 ? 0.883 -3.188 -20.598 1.00 43.69 90 GLU A O 1
ATOM 713 N N . MET A 1 91 ? 1.743 -4.147 -22.431 1.00 46.97 91 MET A N 1
ATOM 714 C CA . MET A 1 91 ? 2.652 -3.029 -22.672 1.00 46.97 91 MET A CA 1
ATOM 715 C C . MET A 1 91 ? 1.785 -1.788 -22.900 1.00 46.97 91 MET A C 1
ATOM 717 O O . MET A 1 91 ? 0.918 -1.836 -23.782 1.00 46.97 91 MET A O 1
ATOM 721 N N . PRO A 1 92 ? 1.958 -0.699 -22.130 1.00 48.25 92 PRO A N 1
ATOM 722 C CA . PRO A 1 92 ? 1.190 0.502 -22.376 1.00 48.25 92 PRO A CA 1
ATOM 723 C C . PRO A 1 92 ? 1.454 0.923 -23.819 1.00 48.25 92 PRO A C 1
ATOM 725 O O . PRO A 1 92 ? 2.600 0.952 -24.278 1.00 48.25 92 PRO A O 1
ATOM 728 N N . ILE A 1 93 ? 0.380 1.223 -24.548 1.00 58.03 93 ILE A N 1
ATOM 729 C CA . ILE A 1 93 ? 0.473 2.008 -25.774 1.00 58.03 93 ILE A CA 1
ATOM 730 C C . ILE A 1 93 ? 1.296 3.242 -25.403 1.00 58.03 93 ILE A C 1
ATOM 732 O O . ILE A 1 93 ? 0.813 4.101 -24.671 1.00 58.03 93 ILE A O 1
ATOM 736 N N . GLY A 1 94 ? 2.556 3.286 -25.837 1.00 72.06 94 GLY A N 1
ATOM 737 C CA . GLY A 1 94 ? 3.388 4.464 -25.652 1.00 72.06 94 GLY A CA 1
ATOM 738 C C . GLY A 1 94 ? 4.793 4.287 -25.095 1.00 72.06 94 GLY A C 1
ATOM 739 O O . GLY A 1 94 ? 5.394 5.320 -24.937 1.00 72.06 94 GLY A O 1
ATOM 740 N N . TRP A 1 95 ? 5.360 3.104 -24.824 1.00 84.94 95 TRP A N 1
ATOM 741 C CA . TRP A 1 95 ? 6.831 2.968 -24.700 1.00 84.94 95 TRP A CA 1
ATOM 742 C C . TRP A 1 95 ? 7.300 1.585 -25.163 1.00 84.94 95 TRP A C 1
ATOM 744 O O . TRP A 1 95 ? 6.713 0.566 -24.803 1.00 84.94 95 TRP A O 1
ATOM 754 N N . ARG A 1 96 ? 8.345 1.541 -25.990 1.00 87.94 96 ARG A N 1
ATOM 755 C CA . ARG A 1 96 ? 8.884 0.338 -26.641 1.00 87.94 96 ARG A CA 1
ATOM 756 C C . ARG A 1 96 ? 10.408 0.290 -26.488 1.00 87.94 96 ARG A C 1
ATOM 758 O O . ARG A 1 96 ? 11.017 1.353 -26.429 1.00 87.94 96 ARG A O 1
ATOM 765 N N . PRO A 1 97 ? 11.044 -0.890 -26.442 1.00 91.88 97 PRO A N 1
ATOM 766 C CA . PRO A 1 97 ? 12.505 -1.003 -26.407 1.00 91.88 97 PRO A CA 1
ATOM 767 C C . PRO A 1 97 ? 13.177 -0.239 -27.559 1.00 91.88 97 PRO A C 1
ATOM 769 O O . PRO A 1 97 ? 12.704 -0.307 -28.695 1.00 91.88 97 PRO A O 1
ATOM 772 N N . ILE A 1 98 ? 14.245 0.516 -27.277 1.00 91.75 98 ILE A N 1
ATOM 773 C CA . ILE A 1 98 ? 14.891 1.422 -28.251 1.00 91.75 98 ILE A CA 1
ATOM 774 C C . ILE A 1 98 ? 15.401 0.724 -29.524 1.00 91.75 98 ILE A C 1
ATOM 776 O O . ILE A 1 98 ? 15.458 1.329 -30.590 1.00 91.75 98 ILE A O 1
ATOM 780 N N . ASP A 1 99 ? 15.737 -0.561 -29.446 1.00 92.12 99 ASP A N 1
ATOM 781 C CA . ASP A 1 99 ? 16.163 -1.388 -30.580 1.00 92.12 99 ASP A CA 1
ATOM 782 C C . ASP A 1 99 ? 15.042 -1.626 -31.605 1.00 92.12 99 ASP A C 1
ATOM 784 O O . ASP A 1 99 ? 15.323 -1.922 -32.766 1.00 92.12 99 ASP A O 1
ATOM 788 N N . THR A 1 100 ? 13.782 -1.429 -31.205 1.00 92.00 100 THR A N 1
ATOM 789 C CA . THR A 1 100 ? 12.599 -1.524 -32.077 1.00 92.00 100 THR A CA 1
ATOM 790 C C . THR A 1 100 ? 12.191 -0.194 -32.720 1.00 92.00 100 THR A C 1
ATOM 792 O O . THR A 1 100 ? 11.177 -0.139 -33.419 1.00 92.00 100 THR A O 1
ATOM 795 N N . ALA A 1 101 ? 12.924 0.889 -32.455 1.00 91.56 101 ALA A N 1
ATOM 796 C CA . ALA A 1 101 ? 12.594 2.218 -32.954 1.00 91.56 101 ALA A CA 1
ATOM 797 C C . ALA A 1 101 ? 12.838 2.357 -34.467 1.00 91.56 101 ALA A C 1
ATOM 799 O O . ALA A 1 101 ? 13.794 1.774 -34.992 1.00 91.56 101 ALA A O 1
ATOM 800 N N . PRO A 1 102 ? 12.008 3.140 -35.182 1.00 90.25 102 PRO A N 1
ATOM 801 C CA . PRO A 1 102 ? 12.211 3.402 -36.600 1.00 90.25 102 PRO A CA 1
ATOM 802 C C . PRO A 1 102 ? 13.493 4.216 -36.809 1.00 90.25 102 PRO A C 1
ATOM 804 O O . PRO A 1 102 ? 13.679 5.280 -36.228 1.00 90.25 102 PRO A O 1
ATOM 807 N N . LYS A 1 103 ? 14.389 3.707 -37.658 1.00 92.38 103 LYS A N 1
ATOM 808 C CA . LYS A 1 103 ? 15.668 4.351 -38.012 1.00 92.38 103 LYS A CA 1
ATOM 809 C C . LYS A 1 103 ? 15.616 5.043 -39.378 1.00 92.38 103 LYS A C 1
ATOM 811 O O . LYS A 1 103 ? 16.619 5.127 -40.080 1.00 92.38 103 LYS A O 1
ATOM 816 N N . ASP A 1 104 ? 14.428 5.486 -39.770 1.00 89.50 104 ASP A N 1
ATOM 817 C CA . ASP A 1 104 ? 14.113 6.083 -41.075 1.00 89.50 104 ASP A CA 1
ATOM 818 C C . ASP A 1 104 ? 14.023 7.620 -41.033 1.00 89.50 104 ASP A C 1
ATOM 820 O O . ASP A 1 104 ? 13.640 8.246 -42.019 1.00 89.50 104 ASP A O 1
ATOM 824 N N . GLY A 1 105 ? 14.387 8.229 -39.900 1.00 87.44 105 GLY A N 1
ATOM 825 C CA . GLY A 1 105 ? 14.288 9.670 -39.669 1.00 87.44 105 GLY A CA 1
ATOM 826 C C . GLY A 1 105 ? 12.936 10.130 -39.117 1.00 87.44 105 GLY A C 1
ATOM 827 O O . GLY A 1 105 ? 12.758 11.329 -38.912 1.00 87.44 105 GLY A O 1
ATOM 828 N N . THR A 1 106 ? 11.995 9.217 -38.845 1.00 89.44 106 THR A N 1
ATOM 829 C CA . THR A 1 106 ? 10.730 9.550 -38.172 1.00 89.44 106 THR A CA 1
ATOM 830 C C . THR A 1 106 ? 10.989 10.119 -36.769 1.00 89.44 106 THR A C 1
ATOM 832 O O . THR A 1 106 ? 11.682 9.465 -35.985 1.00 89.44 106 THR A O 1
ATOM 835 N N . PRO A 1 107 ? 10.415 11.287 -36.413 1.00 90.62 107 PRO A N 1
ATOM 836 C CA . PRO A 1 107 ? 10.511 11.829 -35.062 1.00 90.62 107 PRO A CA 1
ATOM 837 C C . PRO A 1 107 ? 9.822 10.937 -34.030 1.00 90.62 107 PRO A C 1
ATOM 839 O O . PRO A 1 107 ? 8.676 10.505 -34.204 1.00 90.62 107 PRO A O 1
ATOM 842 N N . ILE A 1 108 ? 10.527 10.687 -32.936 1.00 92.31 108 ILE A N 1
ATOM 843 C CA . ILE A 1 108 ? 10.071 9.895 -31.799 1.00 92.31 108 ILE A CA 1
ATOM 844 C C . ILE A 1 108 ? 10.414 10.612 -30.498 1.00 92.31 108 ILE A C 1
ATOM 846 O O . ILE A 1 108 ? 11.308 11.452 -30.449 1.00 92.31 108 ILE A O 1
ATOM 850 N N . ASP A 1 109 ? 9.758 10.216 -29.418 1.00 92.81 109 ASP A N 1
ATOM 851 C CA . ASP A 1 109 ? 10.230 10.570 -28.086 1.00 92.81 109 ASP A CA 1
ATOM 852 C C . ASP A 1 109 ? 11.009 9.395 -27.509 1.00 92.81 109 ASP A C 1
ATOM 854 O O . ASP A 1 109 ? 10.640 8.234 -27.710 1.00 92.81 109 ASP A O 1
ATOM 858 N N . VAL A 1 110 ? 12.074 9.684 -26.767 1.00 92.94 110 VAL A N 1
ATOM 859 C CA . VAL A 1 110 ? 12.913 8.671 -26.123 1.00 92.94 110 VAL A CA 1
ATOM 860 C C . VAL A 1 110 ? 12.976 8.880 -24.617 1.00 92.94 110 VAL A C 1
ATOM 862 O O . VAL A 1 110 ? 12.873 9.996 -24.106 1.00 92.94 110 VAL A O 1
ATOM 865 N N . TRP A 1 111 ? 13.163 7.780 -23.897 1.00 92.88 111 TRP A N 1
ATOM 866 C CA . TRP A 1 111 ? 13.490 7.787 -22.479 1.00 92.88 111 TRP A CA 1
ATOM 867 C C . TRP A 1 111 ? 14.974 7.490 -22.299 1.00 92.88 111 TRP A C 1
ATOM 869 O O . TRP A 1 111 ? 15.433 6.379 -22.594 1.00 92.88 111 TRP A O 1
ATOM 879 N N . VAL A 1 112 ? 15.715 8.469 -21.792 1.00 90.19 112 VAL A N 1
ATOM 880 C CA . VAL A 1 112 ? 17.133 8.340 -21.459 1.00 90.19 112 VAL A CA 1
ATOM 881 C C . VAL A 1 112 ? 17.254 7.757 -20.052 1.00 90.19 112 VAL A C 1
ATOM 883 O O . VAL A 1 112 ? 16.630 8.238 -19.104 1.00 90.19 112 VAL A O 1
ATOM 886 N N . GLY A 1 113 ? 18.007 6.662 -19.932 1.00 82.06 113 GLY A N 1
ATOM 887 C CA . GLY A 1 113 ? 18.308 6.029 -18.645 1.00 82.06 113 GLY A CA 1
ATOM 888 C C . GLY A 1 113 ? 19.517 6.664 -17.946 1.00 82.06 113 GLY A C 1
ATOM 889 O O . GLY A 1 113 ? 20.028 7.690 -18.375 1.00 82.06 113 GLY A O 1
ATOM 890 N N . GLY A 1 114 ? 20.017 6.025 -16.886 1.00 79.44 114 GLY A N 1
ATOM 891 C CA . GLY A 1 114 ? 21.225 6.467 -16.174 1.00 79.44 114 GLY A CA 1
ATOM 892 C C . GLY A 1 114 ? 20.937 7.179 -14.850 1.00 79.44 114 GLY A C 1
ATOM 893 O O . GLY A 1 114 ? 19.913 6.926 -14.219 1.00 79.44 114 GLY A O 1
ATOM 894 N N . GLU A 1 115 ? 21.876 8.024 -14.410 1.00 77.06 115 GLU A N 1
ATOM 895 C CA . GLU A 1 115 ? 21.829 8.725 -13.113 1.00 77.06 115 GLU A CA 1
ATOM 896 C C . GLU A 1 115 ? 20.688 9.753 -13.036 1.00 77.06 115 GLU A C 1
ATOM 898 O O . GLU A 1 115 ? 20.047 9.889 -11.995 1.00 77.06 115 GLU A O 1
ATOM 903 N N . PHE A 1 116 ? 20.377 10.411 -14.158 1.00 79.75 116 PHE A N 1
ATOM 904 C CA . PHE A 1 116 ? 19.311 11.410 -14.269 1.00 79.75 116 PHE A CA 1
ATOM 905 C C . PHE A 1 116 ? 18.313 11.013 -15.363 1.00 79.75 116 PHE A C 1
ATOM 907 O O . PHE A 1 116 ? 18.398 11.505 -16.488 1.00 79.75 116 PHE A O 1
ATOM 914 N N . PRO A 1 117 ? 17.369 10.103 -15.071 1.00 87.44 117 PRO A N 1
ATOM 915 C CA . PRO A 1 117 ? 16.436 9.613 -16.074 1.00 87.44 117 PRO A CA 1
ATOM 916 C C . PRO A 1 117 ? 15.453 10.709 -16.496 1.00 87.44 117 PRO A C 1
ATOM 918 O O . PRO A 1 117 ? 14.815 11.345 -15.653 1.00 87.44 117 PRO A O 1
ATOM 921 N N . HIS A 1 118 ? 15.316 10.919 -17.803 1.00 89.06 118 HIS A N 1
ATOM 922 C CA . HIS A 1 118 ? 14.468 11.968 -18.363 1.00 89.06 118 HIS A CA 1
ATOM 923 C C . HIS A 1 118 ? 13.937 11.600 -19.757 1.00 89.06 118 HIS A C 1
ATOM 925 O O . HIS A 1 118 ? 14.439 10.696 -20.429 1.00 89.06 118 HIS A O 1
ATOM 931 N N . ARG A 1 119 ? 12.886 12.306 -20.186 1.00 91.19 119 ARG A N 1
ATOM 932 C CA . ARG A 1 119 ? 12.316 12.203 -21.535 1.00 91.19 119 ARG A CA 1
ATOM 933 C C . ARG A 1 119 ? 12.939 13.265 -22.432 1.00 91.19 119 ARG A C 1
ATOM 935 O O . ARG A 1 119 ? 12.978 14.428 -22.041 1.00 91.19 119 ARG A O 1
ATOM 942 N N . VAL A 1 120 ? 13.320 12.865 -23.639 1.00 91.12 120 VAL A N 1
ATOM 943 C CA . VAL A 1 120 ? 13.724 13.766 -24.724 1.00 91.12 120 VAL A CA 1
ATOM 944 C C . VAL A 1 120 ? 12.700 13.627 -25.847 1.00 91.12 120 VAL A C 1
ATOM 946 O O . VAL A 1 120 ? 12.297 12.508 -26.174 1.00 91.12 120 VAL A O 1
ATOM 949 N N . THR A 1 121 ? 12.229 14.751 -26.384 1.00 91.88 121 THR A N 1
ATOM 950 C CA . THR A 1 121 ? 11.217 14.781 -27.449 1.00 91.88 121 THR A CA 1
ATOM 951 C C . THR A 1 121 ? 11.832 15.105 -28.799 1.00 91.88 121 THR A C 1
ATOM 953 O O . THR A 1 121 ? 12.939 15.639 -28.865 1.00 91.88 121 THR A O 1
ATOM 956 N N . ASP A 1 122 ? 11.098 14.789 -29.866 1.00 90.25 122 ASP A N 1
ATOM 957 C CA . ASP A 1 122 ? 11.453 15.161 -31.244 1.00 90.25 122 ASP A CA 1
ATOM 958 C C . ASP A 1 122 ? 12.815 14.605 -31.700 1.00 90.25 122 ASP A C 1
ATOM 960 O O . ASP A 1 122 ? 13.543 15.213 -32.485 1.00 90.25 122 ASP A O 1
ATOM 964 N N . VAL A 1 123 ? 13.155 13.416 -31.201 1.00 92.50 123 VAL A N 1
ATOM 965 C CA . VAL A 1 123 ? 14.412 12.729 -31.479 1.00 92.50 123 VAL A CA 1
ATOM 966 C C . VAL A 1 123 ? 14.323 11.988 -32.809 1.00 92.50 123 VAL A C 1
ATOM 968 O O . VAL A 1 123 ? 13.342 11.301 -33.092 1.00 92.50 123 VAL A O 1
ATOM 971 N N . VAL A 1 124 ? 15.368 12.098 -33.627 1.00 92.69 124 VAL A N 1
ATOM 972 C CA . VAL A 1 124 ? 15.447 11.477 -34.956 1.00 92.69 124 VAL A CA 1
ATOM 973 C C . VAL A 1 124 ? 16.713 10.646 -35.105 1.00 92.69 124 VAL A C 1
ATOM 975 O O . VAL A 1 124 ? 17.787 11.026 -34.643 1.00 92.69 124 VAL A O 1
ATOM 978 N N . TRP A 1 125 ? 16.606 9.505 -35.783 1.00 92.44 125 TRP A N 1
ATOM 979 C CA . TRP A 1 125 ? 17.781 8.747 -36.208 1.00 92.44 125 TRP A CA 1
ATOM 980 C C . TRP A 1 125 ? 18.324 9.341 -37.502 1.00 92.44 125 TRP A C 1
ATOM 982 O O . TRP A 1 125 ? 17.613 9.366 -38.510 1.00 92.44 125 TRP A O 1
ATOM 992 N N . ARG A 1 126 ? 19.581 9.787 -37.509 1.00 89.44 126 ARG A N 1
ATOM 993 C CA . ARG A 1 126 ? 20.238 10.254 -38.736 1.00 89.44 126 ARG A CA 1
ATOM 994 C C . ARG A 1 126 ? 21.752 10.101 -38.680 1.00 89.44 126 ARG A C 1
ATOM 996 O O . ARG A 1 126 ? 22.339 9.902 -37.622 1.00 89.44 126 ARG A O 1
ATOM 1003 N N . ALA A 1 127 ? 22.373 10.200 -39.851 1.00 85.19 127 ALA A N 1
ATOM 1004 C CA . ALA A 1 127 ? 23.811 10.394 -39.960 1.00 85.19 127 ALA A CA 1
ATOM 1005 C C . ALA A 1 127 ? 24.200 11.829 -39.528 1.00 85.19 127 ALA A C 1
ATOM 1007 O O . ALA A 1 127 ? 23.374 12.749 -39.643 1.00 85.19 127 ALA A O 1
ATOM 1008 N N . PRO A 1 128 ? 25.438 12.040 -39.052 1.00 77.00 128 PRO A N 1
ATOM 1009 C CA . PRO A 1 128 ? 25.956 13.376 -38.764 1.00 77.00 128 PRO A CA 1
ATOM 1010 C C . PRO A 1 128 ? 26.020 14.241 -40.036 1.00 77.00 128 PRO A C 1
ATOM 1012 O O . PRO A 1 128 ? 26.319 13.750 -41.124 1.00 77.00 128 PRO A O 1
ATOM 1015 N N . THR A 1 129 ? 25.745 15.540 -39.902 1.00 75.12 129 THR A N 1
ATOM 1016 C CA . THR A 1 129 ? 25.844 16.538 -40.985 1.00 75.12 129 THR A CA 1
ATOM 1017 C C . THR A 1 129 ? 27.238 17.139 -41.063 1.00 75.12 129 THR A C 1
ATOM 1019 O O . THR A 1 129 ? 27.850 17.325 -40.018 1.00 75.12 129 THR A O 1
ATOM 1022 N N . ASP A 1 130 ? 27.695 17.553 -42.254 1.00 68.25 130 ASP A N 1
ATOM 1023 C CA . ASP A 1 130 ? 29.007 18.189 -42.514 1.00 68.25 130 ASP A CA 1
ATOM 1024 C C . ASP A 1 130 ? 29.390 19.307 -41.523 1.00 68.25 130 ASP A C 1
ATOM 1026 O O . ASP A 1 130 ? 30.554 19.450 -41.173 1.00 68.25 130 ASP A O 1
ATOM 1030 N N . SER A 1 131 ? 28.440 20.087 -41.002 1.00 65.75 131 SER A N 1
ATOM 1031 C CA . SER A 1 131 ? 28.708 21.111 -39.977 1.00 65.75 131 SER A CA 1
ATOM 1032 C C . SER A 1 131 ? 29.010 20.541 -38.582 1.00 65.75 131 SER A C 1
ATOM 1034 O O . SER A 1 131 ? 29.794 21.121 -37.827 1.00 65.75 131 SER A O 1
ATOM 1036 N N . GLU A 1 132 ? 28.429 19.391 -38.234 1.00 64.00 132 GLU A N 1
ATOM 1037 C CA . GLU A 1 132 ? 28.727 18.661 -36.994 1.00 64.00 132 GLU A CA 1
ATOM 1038 C C . GLU A 1 132 ? 30.121 18.008 -37.052 1.00 64.00 132 GLU A C 1
ATOM 1040 O O . GLU A 1 132 ? 30.747 17.832 -36.008 1.00 64.00 132 GLU A O 1
ATOM 1045 N N . TRP A 1 133 ? 30.665 17.763 -38.256 1.00 56.97 133 TRP A N 1
ATOM 1046 C CA . TRP A 1 133 ? 32.062 17.338 -38.443 1.00 56.97 133 TRP A CA 1
ATOM 1047 C C . TRP A 1 133 ? 33.061 18.410 -38.009 1.00 56.97 133 TRP A C 1
ATOM 1049 O O . TRP A 1 133 ? 34.084 18.100 -37.405 1.00 56.97 133 TRP A O 1
ATOM 1059 N N . TRP A 1 134 ? 32.769 19.681 -38.289 1.00 53.41 134 TRP A N 1
ATOM 1060 C CA . TRP A 1 134 ? 33.696 20.779 -37.997 1.00 53.41 134 TRP A CA 1
ATOM 1061 C C . TRP A 1 134 ? 33.617 21.282 -36.551 1.00 53.41 134 TRP A C 1
ATOM 1063 O O . TRP A 1 134 ? 34.564 21.903 -36.072 1.00 53.41 134 TRP A O 1
ATOM 1073 N N . THR A 1 135 ? 32.524 20.993 -35.838 1.00 55.03 135 THR A N 1
ATOM 1074 C CA . THR A 1 135 ? 32.293 21.490 -34.468 1.00 55.03 135 THR A CA 1
ATOM 1075 C C . THR A 1 135 ? 33.014 20.646 -33.400 1.00 55.03 135 THR A C 1
ATOM 1077 O O . THR A 1 135 ? 33.326 21.162 -32.328 1.00 55.03 135 THR A O 1
ATOM 1080 N N . HIS A 1 136 ? 33.358 19.383 -33.696 1.00 51.56 136 H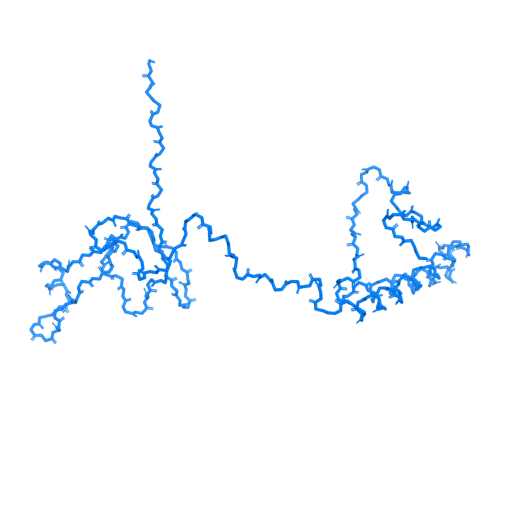IS A N 1
ATOM 1081 C CA . HIS A 1 136 ? 34.002 18.460 -32.743 1.00 51.56 136 HIS A CA 1
ATOM 1082 C C . HIS A 1 136 ? 35.503 18.179 -32.978 1.00 51.56 136 HIS A C 1
ATOM 1084 O O . HIS A 1 136 ? 36.092 17.406 -32.226 1.00 51.56 136 HIS A O 1
ATOM 1090 N N . GLY A 1 137 ? 36.155 18.878 -33.915 1.00 37.78 137 GLY A N 1
ATOM 1091 C CA . GLY A 1 137 ? 37.620 18.887 -34.055 1.00 37.78 137 GLY A CA 1
ATOM 1092 C C . GLY A 1 137 ? 38.176 17.840 -35.030 1.00 37.78 137 GLY A C 1
ATOM 1093 O O . GLY A 1 137 ? 37.731 16.700 -35.077 1.00 37.78 137 GLY A O 1
ATOM 1094 N N . GLY A 1 138 ? 39.142 18.278 -35.842 1.00 38.47 138 GLY A N 1
ATOM 1095 C CA . GLY A 1 138 ? 39.578 17.630 -37.082 1.00 38.47 138 GLY A CA 1
ATOM 1096 C C . GLY A 1 138 ? 40.377 16.324 -36.980 1.00 38.47 138 GLY A C 1
ATOM 1097 O O . GLY A 1 138 ? 40.823 15.912 -35.912 1.00 38.47 138 GLY A O 1
ATOM 1098 N N . ASP A 1 139 ? 40.555 15.715 -38.160 1.00 43.94 139 ASP A N 1
ATOM 1099 C CA . ASP A 1 139 ? 41.501 14.673 -38.618 1.00 43.94 139 ASP A CA 1
ATOM 1100 C C . ASP A 1 139 ? 41.835 13.462 -37.718 1.00 43.94 139 ASP A C 1
ATOM 1102 O O . ASP A 1 139 ? 42.646 12.625 -38.113 1.00 43.94 139 ASP A O 1
ATOM 1106 N N . THR A 1 140 ? 41.216 13.294 -36.546 1.00 43.00 140 THR A N 1
ATOM 1107 C CA . THR A 1 140 ? 41.534 12.186 -35.617 1.00 43.00 140 THR A CA 1
ATOM 1108 C C . THR A 1 140 ? 40.338 11.556 -34.899 1.00 43.00 140 THR A C 1
ATOM 1110 O O . THR A 1 140 ? 40.539 10.678 -34.063 1.00 43.00 140 THR A O 1
ATOM 1113 N N . ILE A 1 141 ? 39.099 11.936 -35.218 1.00 47.06 141 ILE A N 1
ATOM 1114 C CA . ILE A 1 141 ? 37.902 11.344 -34.604 1.00 47.06 141 ILE A CA 1
ATOM 1115 C C . ILE A 1 141 ? 37.148 10.530 -35.653 1.00 47.06 141 ILE A C 1
ATOM 1117 O O . ILE A 1 141 ? 36.761 11.058 -36.695 1.00 47.06 141 ILE A O 1
ATOM 1121 N N . ASP A 1 142 ? 36.987 9.235 -35.361 1.00 51.19 142 ASP A N 1
ATOM 1122 C CA . ASP A 1 142 ? 36.174 8.287 -36.118 1.00 51.19 142 ASP A CA 1
ATOM 1123 C C . ASP A 1 142 ? 34.852 8.931 -36.539 1.00 51.19 142 ASP A C 1
ATOM 1125 O O . ASP A 1 142 ? 34.167 9.566 -35.731 1.00 51.19 142 ASP A O 1
ATOM 1129 N N . THR A 1 143 ? 34.499 8.756 -37.810 1.00 51.53 143 THR A N 1
ATOM 1130 C CA . THR A 1 143 ? 33.214 9.183 -38.362 1.00 51.53 143 THR A CA 1
ATOM 1131 C C . THR A 1 143 ? 32.095 8.726 -37.424 1.00 51.53 143 THR A C 1
ATOM 1133 O O . THR A 1 143 ? 31.997 7.517 -37.194 1.00 51.53 143 THR A O 1
ATOM 1136 N N . PRO A 1 144 ? 31.273 9.626 -36.848 1.00 62.94 144 PRO A N 1
ATOM 1137 C CA . PRO A 1 144 ? 30.220 9.189 -35.950 1.00 62.94 144 PRO A CA 1
ATOM 1138 C C . PRO A 1 144 ? 29.262 8.294 -36.732 1.00 62.94 144 PRO A C 1
ATOM 1140 O O . PRO A 1 144 ? 28.705 8.711 -37.751 1.00 62.94 144 PRO A O 1
ATOM 1143 N N . ASP A 1 145 ? 29.084 7.060 -36.266 1.00 74.56 145 ASP A N 1
ATOM 1144 C CA . ASP A 1 145 ? 28.016 6.206 -36.766 1.00 74.56 145 ASP A CA 1
ATOM 1145 C C . ASP A 1 145 ? 26.670 6.940 -36.630 1.00 74.56 145 ASP A C 1
ATOM 1147 O O . ASP A 1 145 ? 26.504 7.764 -35.719 1.00 74.56 145 ASP A O 1
ATOM 1151 N N . PRO A 1 146 ? 25.687 6.652 -37.503 1.00 83.88 146 PRO A N 1
ATOM 1152 C CA . PRO A 1 146 ? 24.337 7.161 -37.328 1.00 83.88 146 PRO A CA 1
ATOM 1153 C C . PRO A 1 146 ? 23.846 6.925 -35.897 1.00 83.88 146 PRO A C 1
ATOM 1155 O O . PRO A 1 146 ? 24.002 5.831 -35.350 1.00 83.88 146 PRO A O 1
ATOM 1158 N N . THR A 1 147 ? 23.260 7.956 -35.297 1.00 88.06 147 THR A N 1
ATOM 1159 C CA . THR A 1 147 ? 22.802 7.927 -33.906 1.00 88.06 147 THR A CA 1
ATOM 1160 C C . THR A 1 147 ? 21.478 8.675 -33.764 1.00 88.06 147 THR A C 1
ATOM 1162 O O . THR A 1 147 ? 20.916 9.188 -34.735 1.00 88.06 147 THR A O 1
ATOM 1165 N N . TRP A 1 148 ? 20.946 8.695 -32.548 1.00 90.62 148 TRP A N 1
ATOM 1166 C CA . TRP A 1 148 ? 19.794 9.504 -32.178 1.00 90.62 148 TRP A CA 1
ATOM 1167 C C . TRP A 1 148 ? 20.225 10.950 -31.964 1.00 90.62 148 TRP A C 1
ATOM 1169 O O . TRP A 1 148 ? 21.170 11.200 -31.220 1.00 90.62 148 TRP A O 1
ATOM 1179 N N . HIS A 1 149 ? 19.530 11.885 -32.600 1.00 88.81 149 HIS A N 1
ATOM 1180 C CA . HIS A 1 149 ? 19.748 13.320 -32.464 1.00 88.81 149 HIS A CA 1
ATOM 1181 C C . HIS A 1 149 ? 18.496 13.991 -31.918 1.00 88.81 149 HIS A C 1
ATOM 1183 O O . HIS A 1 149 ? 17.398 13.702 -32.390 1.00 88.81 149 HIS A O 1
ATOM 1189 N N . ASP A 1 150 ? 18.675 14.909 -30.978 1.00 87.75 150 ASP A N 1
ATOM 1190 C CA . ASP A 1 150 ? 17.657 15.884 -30.606 1.00 87.75 150 ASP A CA 1
ATOM 1191 C C . ASP A 1 150 ? 17.916 17.223 -31.327 1.00 87.75 150 ASP A C 1
ATOM 1193 O O . ASP A 1 150 ? 18.689 17.306 -32.289 1.00 87.75 150 ASP A O 1
ATOM 1197 N N . LEU A 1 151 ? 17.257 18.290 -30.874 1.00 81.38 151 LEU A N 1
ATOM 1198 C CA . LEU A 1 151 ? 17.423 19.631 -31.436 1.00 81.38 151 LEU A CA 1
ATOM 1199 C C . LEU A 1 151 ? 18.808 20.253 -31.156 1.00 81.38 151 LEU A C 1
ATOM 1201 O O . LEU A 1 151 ? 19.184 21.223 -31.814 1.00 81.38 151 LEU A O 1
ATOM 1205 N N . PHE A 1 152 ? 19.560 19.722 -30.190 1.00 78.06 152 PHE A N 1
ATOM 1206 C CA . PHE A 1 152 ? 20.859 20.233 -29.755 1.00 78.06 152 PHE A CA 1
ATOM 1207 C C . PHE A 1 152 ? 22.040 19.428 -30.303 1.00 78.06 152 PHE A C 1
ATOM 1209 O O . PHE A 1 152 ? 23.155 19.950 -30.339 1.00 78.06 152 PHE A O 1
ATOM 1216 N N . GLY A 1 153 ? 21.819 18.196 -30.763 1.00 80.56 153 GLY A N 1
ATOM 1217 C CA . GLY A 1 153 ? 22.850 17.380 -31.393 1.00 80.56 153 GLY A CA 1
ATOM 1218 C C . GLY A 1 153 ? 22.659 15.883 -31.150 1.00 80.56 153 GLY A C 1
ATOM 1219 O O . GLY A 1 153 ? 21.560 15.437 -30.829 1.00 80.56 153 GLY A O 1
ATOM 1220 N N . PRO A 1 154 ? 23.708 15.067 -31.351 1.00 85.69 154 PRO A N 1
ATOM 1221 C CA . PRO A 1 154 ? 23.642 13.642 -31.055 1.00 85.69 154 PRO A CA 1
ATOM 1222 C C . PRO A 1 154 ? 23.483 13.408 -29.548 1.00 85.69 154 PRO A C 1
ATOM 1224 O O . PRO A 1 154 ? 24.202 14.002 -28.742 1.00 85.69 154 PRO A O 1
ATOM 1227 N N . LEU A 1 155 ? 22.611 12.474 -29.170 1.00 82.69 155 LEU A N 1
ATOM 1228 C CA . LEU A 1 155 ? 22.550 11.974 -27.800 1.00 82.69 155 LEU A CA 1
ATOM 1229 C C . LEU A 1 155 ? 23.896 11.323 -27.456 1.00 82.69 155 LEU A C 1
ATOM 1231 O O . LEU A 1 155 ? 24.398 10.452 -28.177 1.00 82.69 155 LEU A O 1
ATOM 1235 N N . GLY A 1 156 ? 24.518 11.795 -26.377 1.00 69.00 156 GLY A N 1
ATOM 1236 C CA . GLY A 1 156 ? 25.867 11.394 -25.999 1.00 69.00 156 GLY A CA 1
ATOM 1237 C C . GLY A 1 156 ? 25.960 9.919 -25.598 1.00 69.00 156 GLY A C 1
ATOM 1238 O O . GLY A 1 156 ? 25.006 9.315 -25.114 1.00 69.00 156 GLY A O 1
ATOM 1239 N N . LYS A 1 157 ? 27.164 9.338 -25.698 1.00 69.88 157 LYS A N 1
ATOM 1240 C CA . LYS A 1 157 ? 27.444 7.945 -25.279 1.00 69.88 157 LYS A CA 1
ATOM 1241 C C . LYS A 1 157 ? 27.114 7.663 -23.802 1.00 69.88 157 LYS A C 1
ATOM 1243 O O . LYS A 1 157 ? 26.969 6.506 -23.419 1.00 69.88 157 LYS A O 1
ATOM 1248 N N . HIS A 1 158 ? 27.029 8.709 -22.981 1.00 69.75 158 HIS A N 1
ATOM 1249 C CA . HIS A 1 158 ? 26.731 8.634 -21.549 1.00 69.75 158 HIS A CA 1
ATOM 1250 C C . HIS A 1 158 ? 25.232 8.706 -21.229 1.00 69.75 158 HIS A C 1
ATOM 1252 O O . HIS A 1 158 ? 24.846 8.465 -20.090 1.00 69.75 158 HIS A O 1
ATOM 1258 N N . GLU A 1 159 ? 24.398 8.968 -22.235 1.00 74.69 159 GLU A N 1
ATOM 1259 C CA . GLU A 1 159 ? 22.950 9.130 -22.116 1.00 74.69 159 GLU A CA 1
ATOM 1260 C C . GLU A 1 159 ? 22.219 8.232 -23.129 1.00 74.69 159 GLU A C 1
ATOM 1262 O O . GLU A 1 159 ? 21.468 8.712 -23.981 1.00 74.69 159 GLU A O 1
ATOM 1267 N N . PRO A 1 160 ? 22.442 6.901 -23.099 1.00 83.69 160 PRO A N 1
ATOM 1268 C CA . PRO A 1 160 ? 21.828 6.024 -24.078 1.00 83.69 160 PRO A CA 1
ATOM 1269 C C . PRO A 1 160 ? 20.303 5.985 -23.875 1.00 83.69 160 PRO A C 1
ATOM 1271 O O . PRO A 1 160 ? 19.828 5.686 -22.767 1.00 83.69 160 PRO A O 1
ATOM 1274 N N . PRO A 1 161 ? 19.508 6.232 -24.931 1.00 91.44 161 PRO A N 1
ATOM 1275 C CA . PRO A 1 161 ? 18.076 6.007 -24.872 1.00 91.44 161 PRO A CA 1
ATOM 1276 C C . PRO A 1 161 ? 17.803 4.522 -24.628 1.00 91.44 161 PRO A C 1
ATOM 1278 O O . PRO A 1 161 ? 18.472 3.646 -25.169 1.00 91.44 161 PRO A O 1
ATOM 1281 N N . THR A 1 162 ? 16.814 4.239 -23.789 1.00 92.81 162 THR A N 1
ATOM 1282 C CA . THR A 1 162 ? 16.437 2.873 -23.390 1.00 92.81 162 THR A CA 1
ATOM 1283 C C . THR A 1 162 ? 15.108 2.451 -24.001 1.00 92.81 162 THR A C 1
ATOM 1285 O O . THR A 1 162 ? 14.922 1.286 -24.353 1.00 92.81 162 THR A O 1
ATOM 1288 N N . HIS A 1 163 ? 14.194 3.408 -24.166 1.00 92.88 163 HIS A N 1
ATOM 1289 C CA . HIS A 1 163 ? 12.859 3.193 -24.707 1.00 92.88 163 HIS A CA 1
ATOM 1290 C C . HIS A 1 163 ? 12.473 4.335 -25.644 1.00 92.88 163 HIS A C 1
ATOM 1292 O O . HIS A 1 163 ? 13.000 5.440 -25.522 1.00 92.88 163 HIS A O 1
ATOM 1298 N N . TRP A 1 164 ? 11.531 4.074 -26.545 1.00 92.81 164 TRP A N 1
ATOM 1299 C CA . TRP A 1 164 ? 10.965 5.053 -27.464 1.00 92.81 164 TRP A CA 1
ATOM 1300 C C . TRP A 1 164 ? 9.442 5.002 -27.521 1.00 92.81 164 TRP A C 1
ATOM 1302 O O . TRP A 1 164 ? 8.827 3.987 -27.185 1.00 92.81 164 TRP A O 1
ATOM 1312 N N . MET A 1 165 ? 8.840 6.073 -28.024 1.00 92.00 165 MET A N 1
ATOM 1313 C CA . MET A 1 165 ? 7.427 6.129 -28.369 1.00 92.00 165 MET A CA 1
ATOM 1314 C C . MET A 1 165 ? 7.175 7.030 -29.575 1.00 92.00 165 MET A C 1
ATOM 1316 O O . MET A 1 165 ? 7.962 7.945 -29.816 1.00 92.00 165 MET A O 1
ATOM 1320 N N . PRO A 1 166 ? 6.102 6.794 -30.352 1.00 87.69 166 PRO A N 1
ATOM 1321 C CA . PRO A 1 166 ? 5.733 7.723 -31.411 1.00 87.69 166 PRO A CA 1
ATOM 1322 C C . PRO A 1 166 ? 5.413 9.096 -30.811 1.00 87.69 166 PRO A C 1
ATOM 1324 O O . PRO A 1 166 ? 4.775 9.170 -29.756 1.00 87.69 166 PRO A O 1
ATOM 1327 N N . ALA A 1 167 ? 5.819 10.160 -31.506 1.00 80.50 167 ALA A N 1
ATOM 1328 C CA . ALA A 1 167 ? 5.426 11.514 -31.143 1.00 80.50 167 ALA A CA 1
ATOM 1329 C C . ALA A 1 167 ? 3.885 11.617 -31.078 1.00 80.50 167 ALA A C 1
ATOM 1331 O O . ALA A 1 167 ? 3.186 11.003 -31.899 1.00 80.50 167 ALA A O 1
ATOM 1332 N N . PRO A 1 168 ? 3.324 12.348 -30.100 1.00 74.56 168 PRO A N 1
ATOM 1333 C CA . PRO A 1 168 ? 1.882 12.505 -29.989 1.00 74.56 168 PRO A CA 1
ATOM 1334 C C . PRO A 1 168 ? 1.324 13.191 -31.241 1.00 74.56 168 PRO A C 1
ATOM 1336 O O . PRO A 1 168 ? 1.902 14.150 -31.750 1.00 74.56 168 PRO A O 1
ATOM 1339 N N . ALA A 1 169 ? 0.175 12.716 -31.727 1.00 72.50 169 ALA A N 1
ATOM 1340 C CA . ALA A 1 169 ? -0.512 13.387 -32.822 1.00 72.50 169 ALA A CA 1
ATOM 1341 C C . ALA A 1 169 ? -0.876 14.825 -32.400 1.00 72.50 169 ALA A C 1
ATOM 1343 O O . ALA A 1 169 ? -1.330 15.024 -31.265 1.00 72.50 169 ALA A O 1
ATOM 1344 N N . PRO A 1 170 ? -0.706 15.824 -33.285 1.00 72.81 170 PRO A N 1
ATOM 1345 C CA . PRO A 1 170 ? -1.152 17.176 -32.992 1.00 72.81 170 PRO A CA 1
ATOM 1346 C C . PRO A 1 170 ? -2.669 17.180 -32.732 1.00 72.81 170 PRO A C 1
ATOM 1348 O O . PRO A 1 170 ? -3.396 16.366 -33.312 1.00 72.81 170 PRO A O 1
ATOM 1351 N N . PRO A 1 171 ? -3.174 18.081 -31.871 1.00 76.62 171 PRO A N 1
ATOM 1352 C CA . PRO A 1 171 ? -4.609 18.211 -31.655 1.00 76.62 171 PRO A CA 1
ATOM 1353 C C . PRO A 1 171 ? -5.313 18.541 -32.977 1.00 76.62 171 PRO A C 1
ATOM 1355 O O . PRO A 1 171 ? -4.793 19.301 -33.796 1.00 76.62 171 PRO A O 1
ATOM 1358 N N . ALA A 1 172 ? -6.504 17.970 -33.181 1.00 76.81 172 ALA A N 1
ATOM 1359 C CA . ALA A 1 172 ? -7.313 18.267 -34.356 1.00 76.81 172 ALA A CA 1
ATOM 1360 C C . ALA A 1 172 ? -7.603 19.774 -34.406 1.00 76.81 172 ALA A C 1
ATOM 1362 O O . ALA A 1 172 ? -8.096 20.347 -33.432 1.00 76.81 172 ALA A O 1
ATOM 1363 N N . GLN A 1 173 ? -7.283 20.419 -35.528 1.00 64.44 173 GLN A N 1
ATOM 1364 C CA . GLN A 1 173 ? -7.643 21.815 -35.731 1.00 64.44 173 GLN A CA 1
ATOM 1365 C C . GLN A 1 173 ? -9.164 21.894 -35.859 1.00 64.44 173 GLN A C 1
ATOM 1367 O O . GLN A 1 173 ? -9.745 21.366 -36.803 1.00 64.44 173 GLN A O 1
ATOM 1372 N N . THR A 1 174 ? -9.825 22.528 -34.894 1.00 57.09 174 THR A N 1
ATOM 1373 C CA . THR A 1 174 ? -11.216 22.947 -35.065 1.00 57.09 174 THR A CA 1
ATOM 1374 C C . THR A 1 174 ? -11.237 24.037 -36.127 1.00 57.09 174 THR A C 1
ATOM 1376 O O . THR A 1 174 ? -10.787 25.152 -35.867 1.00 57.09 174 THR A O 1
ATOM 1379 N N . GLU A 1 175 ? -11.731 23.717 -37.322 1.00 59.16 175 GLU A N 1
ATOM 1380 C CA . GLU A 1 175 ? -12.084 24.725 -38.318 1.00 59.16 175 GLU A CA 1
ATOM 1381 C C . GLU A 1 175 ? -13.162 25.628 -37.705 1.00 59.16 175 GLU A C 1
ATOM 1383 O O . GLU A 1 175 ? -14.303 25.219 -37.489 1.00 59.16 175 GLU A O 1
ATOM 1388 N N . THR A 1 176 ? -12.784 26.849 -37.341 1.00 51.31 176 THR A N 1
ATOM 1389 C CA . THR A 1 176 ? -13.742 27.894 -36.986 1.00 51.31 176 THR A CA 1
ATOM 1390 C C . THR A 1 176 ? -14.452 28.334 -38.261 1.00 51.31 176 THR A C 1
ATOM 1392 O O . THR A 1 176 ? -13.818 28.941 -39.126 1.00 51.31 176 THR A O 1
ATOM 1395 N N . ALA A 1 177 ? -15.735 27.983 -38.371 1.00 52.19 177 ALA A N 1
ATOM 1396 C CA . ALA A 1 177 ? -16.668 28.514 -39.363 1.00 52.19 177 ALA A CA 1
ATOM 1397 C C . ALA A 1 177 ? -17.076 29.960 -39.043 1.00 52.19 177 ALA A C 1
ATOM 1399 O O . ALA A 1 177 ? -17.148 30.299 -37.837 1.00 52.19 177 ALA A O 1
#

Radius of gyration: 30.63 Å; chains: 1; bounding box: 64×49×76 Å

=== Feature glossary ===
Feature key, reading from the visual/contextual features back to the raw sequence:

Rendered structure images. Structure images are PyMOL renders from six orthogonal camera directions. Cartoon representation draws helices as coils and strands as arrows; sticks shows the backbone as bonds; surface shows the solvent-excluded envelope. Rainbow coloring maps sequence position to hue (blue→red, N→C); chain coloring assigns a distinct color per polypeptide.

Contact-map, Ramachandran, and PAE plots. Three diagnostic plots accompany the record. The Cα contact map visualizes the tertiary structure as a 2D adjacency matrix (8 Å cutoff, sequence-local contacts suppressed). The Ramachandran plot shows the distribution of backbone (φ, ψ) torsions, with points in the α and β basins reflecting secondary structure content. The PAE plot shows AlphaFold's inter-residue confidence as a color matrix.

InterPro / GO / CATH / organism. The annotation block draws on four external resources. InterPro: which protein families and domains the sequence belongs to. GO: standardized terms for what the protein does, what process it participates in, and where in the cell it acts. CATH: which structural fold it has in the CATH hierarchy. Organism: the species of origin.

Nearest PDB structures. Structural nearest neighbors (via Foldseek easy-search vs the PDB). Reported per hit: target PDB id, E-value, and alignment TM-score. A TM-score above ~0.5 is the conventional threshold for 'same fold'.

Predicted aligned error. Predicted aligned error is AlphaFold's pairwise confidence. Unlike pLDDT (per-residue), PAE is per-residue-pair and captures whether two parts of the structure are correctly placed relative to each other. Units are ångströms of expected positional error.

Solvent-accessible surface area. SASA measures how much of the protein is reachable by solvent. It is computed by rolling a water-sized probe over the atomic surface and summing the exposed area (Å²). Per-residue SASA distinguishes core (buried, low SASA) from surface (exposed, high SASA) residues; total SASA is a whole-molecule size measure.

B-factor. Crystallographic B-factors measure how much each atom's electron density is smeared out, in Å². They rise in mobile loops and surface residues and fall in the buried interior. In AlphaFold models this column is repurposed to hold pLDDT instead.

pLDDT. For AlphaFold models, the B-factor field carries pLDDT — the model's own estimate of local accuracy on a 0–100 scale. Regions with pLDDT<50 should be treated as essentially unmodeled; they often correspond to intrinsically disordered segments.

Backbone torsions (φ/ψ). φ (phi) and ψ (psi) are the two rotatable backbone dihedrals per residue: φ is the C(i-1)–N–Cα–C torsion, ψ is the N–Cα–C–N(i+1) torsion, both in degrees on (−180°, 180°]. α-helical residues cluster near (−60°, −45°); β-strand residues near (−120°, +130°). A Ramachandran plot is simply a scatter of (φ, ψ) for every residue.

Radius of gyration, Cα contacts, bounding box. Radius of gyration (Rg) is the root-mean-square distance of Cα atoms from their centroid — a single number for overall size and compactness. A globular domain of N residues has Rg ≈ 2.2·N^0.38 Å; an extended or disordered chain has a much larger Rg. The Cα contact count is the number of residue pairs whose Cα atoms are within 8 Å and are more than four positions apart in sequence — a standard proxy for tertiary packing density. The bounding box is the smallest axis-aligned box enclosing all Cα atoms.

Secondary structure (3-state, P-SEA). Three-state secondary structure (P-SEA) collapses the eight DSSP classes into helix (a), strand (b), and coil (c). P-SEA assigns these from Cα geometry alone — distances and angles — without requiring backbone oxygens, so it works on any Cα trace.

Secondary structure (8-state, DSSP). Secondary structure is the local, repeating backbone conformation. DSSP classifies it into eight states by reading the hydrogen-bond network: three helix types (H, G, I), two β types (E, B), two non-regular types (T, S), and unstructured coil (-).

Foldseek 3Di. The Foldseek 3Di string encodes local tertiary geometry as a 20-letter alphabet — one character per residue — derived from the relative positions of nearby Cα atoms. Unlike the amino-acid sequence, 3Di is a direct function of the 3D structure, so two proteins with the same fold have similar 3Di strings even at low sequence identity.

mmCIF coordinates. Structure coordinates are given as an mmCIF _atom_site loop: one row per atom with element, residue name, chain id, sequence number, and x/y/z position in Å. Only the four main-chain atoms per residue are included here; side chains are omitted to keep the record compact.

Sequence. This is the polypeptide sequence — one letter per residue, N-terminus first. Length ranges from a few dozen residues for small domains to over a thousand for large multi-domain proteins.